Protein AF-A0AAQ3USD4-F1 (afdb_monomer_lite)

Foldseek 3Di:
DEQAAPDQEDDPVNADLQAQEAAYYNHANHAEYDQQADRLNHQEYHYAAHQNHADYHPPVRYRLNHQEYECPNYPHPNVVVVVVVCVVVHNYHDPVCVVVPPDPDPCPVVVCVVVPDDDPPDPPRDDPPDDPDDDDDDDDDDDDDDDDDDDDDDDDDDDDDDDDDDDDDDDDDDDDDDDPDDQDPVSVVVVVVVVVVVVVVVVVVVVPVPQAQDDCLLVLLVPQPDDDPVLSVVVVVVCRVPRVVNVVLVPDPDSVVNVVVSVVCCVVPPVVPD

Organism: NCBI:txid547442

pLDDT: mean 70.63, std 20.2, range [25.42, 95.12]

Radius of gyration: 35.98 Å; chains: 1; bounding box: 80×62×87 Å

Secondary structure (DSSP, 8-state):
-B--SS--B--GGGS-TT--EEEEES-SS--B--TT---TT--EEEEES-TT--BPPPGGGS-TT--EEE-TT---HHHHHHHGGGBTTBSBSSGGGGGTTT---TTHHHHHHHHSS----STT---TT--S----------------------------------------PPPPP-PPPPPPHHHHHHHHHHHHHHHHHHHHHHHSSTTSPPTTHHHHHHT-TTS-HHHHHHHHHHHHH-HHHHHHHHT-S-HHHHHHHHHHHHHHH-GGG-

Structure (mmCIF, N/CA/C/O backbone):
data_AF-A0AAQ3USD4-F1
#
_entry.id   AF-A0AAQ3USD4-F1
#
loop_
_atom_site.group_PDB
_atom_site.id
_atom_site.type_symbol
_atom_site.label_atom_id
_atom_site.label_alt_id
_atom_site.label_comp_id
_atom_site.label_asym_id
_atom_site.label_entity_id
_atom_site.label_seq_id
_atom_site.pdbx_PDB_ins_code
_atom_site.Cartn_x
_atom_site.Cartn_y
_atom_site.Cartn_z
_atom_site.occupancy
_atom_site.B_iso_or_equiv
_atom_site.auth_seq_id
_atom_site.auth_comp_id
_atom_site.auth_asym_id
_atom_site.auth_atom_id
_atom_site.pdbx_PDB_model_num
ATOM 1 N N . MET A 1 1 ? 6.925 -8.964 -22.495 1.00 76.50 1 MET A N 1
ATOM 2 C CA . MET A 1 1 ? 8.311 -9.481 -22.502 1.00 76.50 1 MET A CA 1
ATOM 3 C C . MET A 1 1 ? 8.277 -10.971 -22.211 1.00 76.50 1 MET A C 1
ATOM 5 O O . MET A 1 1 ? 7.685 -11.353 -21.212 1.00 76.50 1 MET A O 1
ATOM 9 N N . SER A 1 2 ? 8.889 -11.815 -23.042 1.00 83.25 2 SER A N 1
ATOM 10 C CA . SER A 1 2 ? 8.852 -13.269 -22.835 1.00 83.25 2 SER A CA 1
ATOM 11 C C . SER A 1 2 ? 10.196 -13.932 -23.113 1.00 83.25 2 SER A C 1
ATOM 13 O O . SER A 1 2 ? 10.881 -13.542 -24.059 1.00 83.25 2 SER A O 1
ATOM 15 N N . ARG A 1 3 ? 10.537 -14.981 -22.353 1.00 81.94 3 ARG A N 1
ATOM 16 C CA . ARG A 1 3 ? 11.712 -15.851 -22.578 1.00 81.94 3 ARG A CA 1
ATOM 17 C C . ARG A 1 3 ? 13.048 -15.096 -22.598 1.00 81.94 3 ARG A C 1
ATOM 19 O O . ARG A 1 3 ? 13.969 -15.454 -23.331 1.00 81.94 3 ARG A O 1
ATOM 26 N N . CYS A 1 4 ? 13.181 -14.057 -21.777 1.00 77.56 4 CYS A N 1
ATOM 27 C CA . CYS A 1 4 ? 14.417 -13.287 -21.693 1.00 77.56 4 CYS A CA 1
ATOM 28 C C . CYS A 1 4 ? 15.467 -14.045 -20.861 1.00 77.56 4 CYS A C 1
ATOM 30 O O . CYS A 1 4 ? 15.332 -14.192 -19.645 1.00 77.56 4 CYS A O 1
ATOM 32 N N . ALA A 1 5 ? 16.527 -14.522 -21.521 1.00 76.88 5 ALA A N 1
ATOM 33 C CA . ALA A 1 5 ? 17.595 -15.290 -20.875 1.00 76.88 5 ALA A CA 1
ATOM 34 C C . ALA A 1 5 ? 18.691 -14.415 -20.237 1.00 76.88 5 ALA A C 1
ATOM 36 O O . ALA A 1 5 ? 19.338 -14.854 -19.294 1.00 76.88 5 ALA A O 1
ATOM 37 N N . ALA A 1 6 ? 18.887 -13.186 -20.731 1.00 80.19 6 ALA A N 1
ATOM 38 C CA . ALA A 1 6 ? 19.967 -12.293 -20.292 1.00 80.19 6 ALA A CA 1
ATOM 39 C C . ALA A 1 6 ? 19.486 -11.055 -19.512 1.00 80.19 6 ALA A C 1
ATOM 41 O O . ALA A 1 6 ? 20.273 -10.424 -18.807 1.00 80.19 6 ALA A O 1
ATOM 42 N N . ILE A 1 7 ? 18.202 -10.695 -19.619 1.00 77.69 7 ILE A N 1
ATOM 43 C CA . ILE A 1 7 ? 17.662 -9.485 -18.987 1.00 77.69 7 ILE A CA 1
ATOM 44 C C . ILE A 1 7 ? 17.460 -9.748 -17.497 1.00 77.69 7 ILE A C 1
ATOM 46 O O . ILE A 1 7 ? 16.625 -10.562 -17.106 1.00 77.69 7 ILE A O 1
ATOM 50 N N . ARG A 1 8 ? 18.235 -9.042 -16.671 1.00 81.25 8 ARG A N 1
ATOM 51 C CA . ARG A 1 8 ? 18.177 -9.136 -15.203 1.00 81.25 8 ARG A CA 1
ATOM 52 C C . ARG A 1 8 ? 17.226 -8.113 -14.580 1.00 81.25 8 ARG A C 1
ATOM 54 O O . ARG A 1 8 ? 16.705 -8.363 -13.495 1.00 81.25 8 ARG A O 1
ATOM 61 N N . SER A 1 9 ? 16.984 -7.002 -15.270 1.00 79.94 9 SER A N 1
ATOM 62 C CA . SER A 1 9 ? 16.045 -5.949 -14.880 1.00 79.94 9 SER A CA 1
ATOM 63 C C . SER A 1 9 ? 15.540 -5.197 -16.105 1.00 79.94 9 SER A C 1
ATOM 65 O O . SER A 1 9 ? 16.241 -5.134 -17.115 1.00 79.94 9 SER A O 1
ATOM 67 N N . VAL A 1 10 ? 14.354 -4.603 -16.003 1.00 74.88 10 VAL A N 1
ATOM 68 C CA . VAL A 1 10 ? 13.806 -3.729 -17.048 1.00 74.88 10 VAL A CA 1
ATOM 69 C C . VAL A 1 10 ? 14.407 -2.321 -16.896 1.00 74.88 10 VAL A C 1
ATOM 71 O O . VAL A 1 10 ? 14.296 -1.749 -15.810 1.00 74.88 10 VAL A O 1
ATOM 74 N N . PRO A 1 11 ? 15.082 -1.763 -17.920 1.00 68.00 11 PRO A N 1
ATOM 75 C CA . PRO A 1 11 ? 15.573 -0.383 -17.886 1.00 68.00 11 PRO A CA 1
ATOM 76 C C . PRO A 1 11 ? 14.419 0.629 -17.947 1.00 68.00 11 PRO A C 1
ATOM 78 O O . PRO A 1 11 ? 13.409 0.367 -18.599 1.00 68.00 11 PRO A O 1
ATOM 81 N N . LYS A 1 12 ? 14.590 1.797 -17.312 1.00 64.62 12 LYS A N 1
ATOM 82 C CA . LYS A 1 12 ? 13.588 2.879 -17.251 1.00 64.62 12 LYS A CA 1
ATOM 83 C C . LYS A 1 12 ? 13.134 3.344 -18.639 1.00 64.62 12 LYS A C 1
ATOM 85 O O . LYS A 1 12 ? 11.944 3.490 -18.880 1.00 64.62 12 LYS A O 1
ATOM 90 N N . ASP A 1 13 ? 14.077 3.480 -19.564 1.00 65.75 13 ASP A N 1
ATOM 91 C CA . ASP A 1 13 ? 13.821 4.039 -20.898 1.00 65.75 13 ASP A CA 1
ATOM 92 C C . ASP A 1 13 ? 13.261 3.008 -21.892 1.00 65.75 13 ASP A C 1
ATOM 94 O O . ASP A 1 13 ? 13.042 3.312 -23.063 1.00 65.75 13 ASP A O 1
ATOM 98 N N . CYS A 1 14 ? 13.049 1.764 -21.449 1.00 67.62 14 CYS A N 1
ATOM 99 C CA . CYS A 1 14 ? 12.548 0.690 -22.304 1.00 67.62 14 CYS A CA 1
ATOM 100 C C . CYS A 1 14 ? 11.029 0.504 -22.233 1.00 67.62 14 CYS A C 1
ATOM 102 O O . CYS A 1 14 ? 10.493 -0.272 -23.026 1.00 67.62 14 CYS A O 1
ATOM 104 N N . LEU A 1 15 ? 10.336 1.163 -21.299 1.00 76.00 15 LEU A N 1
ATOM 105 C CA . LEU A 1 15 ? 8.883 1.074 -21.174 1.00 76.00 15 LEU A CA 1
ATOM 106 C C . LEU A 1 15 ? 8.242 2.376 -21.671 1.00 76.00 15 LEU A C 1
ATOM 108 O O . LEU A 1 15 ? 8.599 3.448 -21.187 1.00 76.00 15 LEU A O 1
ATOM 112 N N . PRO A 1 16 ? 7.303 2.315 -22.629 1.00 79.00 16 PRO A N 1
ATOM 113 C CA . PRO A 1 16 ? 6.622 3.512 -23.094 1.00 79.00 16 PRO A CA 1
ATOM 114 C C . PRO A 1 16 ? 5.735 4.099 -21.989 1.00 79.00 16 PRO A C 1
ATOM 116 O O . PRO A 1 16 ? 5.072 3.371 -21.254 1.00 79.00 16 PRO A O 1
ATOM 119 N N . ASN A 1 17 ? 5.661 5.430 -21.920 1.00 78.81 17 ASN A N 1
ATOM 120 C CA . ASN A 1 17 ? 4.818 6.138 -20.947 1.00 78.81 17 ASN A CA 1
ATOM 121 C C . ASN A 1 17 ? 3.309 5.934 -21.175 1.00 78.81 17 ASN A C 1
ATOM 123 O O . ASN A 1 17 ? 2.515 6.328 -20.329 1.00 78.81 17 ASN A O 1
ATOM 127 N N . SER A 1 18 ? 2.903 5.333 -22.296 1.00 84.81 18 SER A N 1
ATOM 128 C CA . SER A 1 18 ? 1.517 4.962 -22.615 1.00 84.81 18 SER A CA 1
ATOM 129 C C . SER A 1 18 ? 1.215 3.476 -22.368 1.00 84.81 18 SER A C 1
ATOM 131 O O . SER A 1 18 ? 0.204 2.970 -22.848 1.00 84.81 18 SER A O 1
ATOM 133 N N . LEU A 1 19 ? 2.125 2.740 -21.722 1.00 86.06 19 LEU A N 1
ATOM 134 C CA . LEU A 1 19 ? 1.972 1.306 -21.501 1.00 86.06 19 LEU A CA 1
ATOM 135 C C . LEU A 1 19 ? 0.914 1.022 -20.428 1.00 86.06 19 LEU A C 1
ATOM 137 O O . LEU A 1 19 ? 1.159 1.275 -19.256 1.00 86.06 19 LEU A O 1
ATOM 141 N N . GLN A 1 20 ? -0.201 0.412 -20.829 1.00 89.00 20 GLN A N 1
ATOM 142 C CA . GLN A 1 20 ? -1.272 -0.010 -19.915 1.00 89.00 20 GLN A CA 1
ATOM 143 C C . GLN A 1 20 ? -1.068 -1.422 -19.361 1.00 89.00 20 GLN A C 1
ATOM 145 O O . GLN A 1 20 ? -1.336 -1.664 -18.190 1.00 89.00 20 GLN A O 1
ATOM 150 N N . THR A 1 21 ? -0.532 -2.341 -20.166 1.00 88.38 21 THR A N 1
ATOM 151 C CA . THR A 1 21 ? -0.348 -3.745 -19.770 1.00 88.38 21 THR A CA 1
ATOM 152 C C . THR A 1 21 ? 1.111 -4.159 -19.924 1.00 88.38 21 THR A C 1
ATOM 154 O O . THR A 1 21 ? 1.694 -4.055 -21.008 1.00 88.38 21 THR A O 1
ATOM 157 N N . LEU A 1 22 ? 1.707 -4.684 -18.853 1.00 87.00 22 LEU A N 1
ATOM 158 C CA . LEU A 1 22 ? 3.061 -5.229 -18.844 1.00 87.00 22 LEU A CA 1
ATOM 159 C C . LEU A 1 22 ? 3.016 -6.705 -18.463 1.00 87.00 22 LEU A C 1
ATOM 161 O O . LEU A 1 22 ? 2.841 -7.058 -17.304 1.00 87.00 22 LEU A O 1
ATOM 165 N N . VAL A 1 23 ? 3.262 -7.564 -19.449 1.00 86.56 23 VAL A N 1
ATOM 166 C CA . VAL A 1 23 ? 3.384 -9.011 -19.239 1.00 86.56 23 VAL A CA 1
ATOM 167 C C . VAL A 1 23 ? 4.854 -9.411 -19.234 1.00 86.56 23 VAL A C 1
ATOM 169 O O . VAL A 1 23 ? 5.597 -9.079 -20.163 1.00 86.56 23 VAL A O 1
ATOM 172 N N . ILE A 1 24 ? 5.283 -10.162 -18.226 1.00 85.94 24 ILE A N 1
ATOM 173 C CA . ILE A 1 24 ? 6.627 -10.722 -18.082 1.00 85.94 24 ILE A CA 1
ATOM 174 C C . ILE A 1 24 ? 6.494 -12.231 -17.908 1.00 85.94 24 ILE A C 1
ATOM 176 O O . ILE A 1 24 ? 6.003 -12.703 -16.888 1.00 85.94 24 ILE A O 1
ATOM 180 N N . SER A 1 25 ? 6.955 -13.008 -18.887 1.00 86.75 25 SER A N 1
ATOM 181 C CA . SER A 1 25 ? 6.789 -14.462 -18.864 1.00 86.75 25 SER A CA 1
ATOM 182 C C . SER A 1 25 ? 8.073 -15.238 -19.162 1.00 86.75 25 SER A C 1
ATOM 184 O O . SER A 1 25 ? 8.853 -14.888 -20.048 1.00 86.75 25 SER A O 1
ATOM 186 N N . VAL A 1 26 ? 8.299 -16.346 -18.449 1.00 85.12 26 VAL A N 1
ATOM 187 C CA . VAL A 1 26 ? 9.375 -17.320 -18.743 1.00 85.12 26 VAL A CA 1
ATOM 188 C C . VAL A 1 26 ? 10.788 -16.695 -18.701 1.00 85.12 26 VAL A C 1
ATOM 190 O O . VAL A 1 26 ? 11.705 -17.107 -19.419 1.00 85.12 26 VAL A O 1
ATOM 193 N N . CYS A 1 27 ? 10.994 -15.660 -17.882 1.00 84.75 27 CYS A N 1
ATOM 194 C CA . CYS A 1 27 ? 12.277 -14.962 -17.760 1.00 84.75 27 CYS A CA 1
ATOM 195 C C . CYS A 1 27 ? 13.111 -15.565 -16.621 1.00 84.75 27 CYS A C 1
ATOM 197 O O . CYS A 1 27 ? 12.895 -15.276 -15.445 1.00 84.75 27 CYS A O 1
ATOM 199 N N . LYS A 1 28 ? 14.107 -16.389 -16.969 1.00 82.69 28 LYS A N 1
ATOM 200 C CA . LYS A 1 28 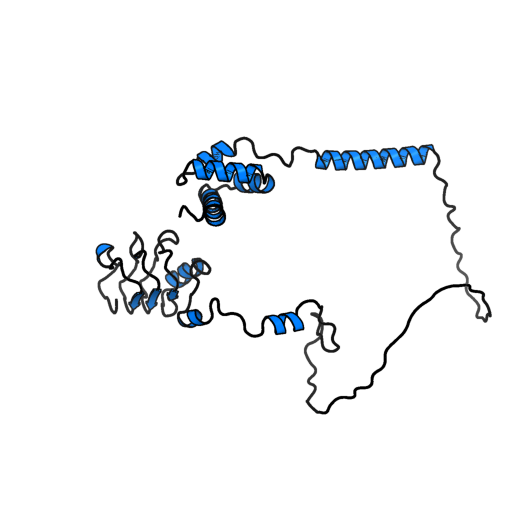? 14.910 -17.149 -15.990 1.00 82.69 28 LYS A CA 1
ATOM 201 C C . LYS A 1 28 ? 15.965 -16.321 -15.255 1.00 82.69 28 LYS A C 1
ATOM 203 O O . LYS A 1 28 ? 16.377 -16.705 -14.169 1.00 82.69 28 LYS A O 1
ATOM 208 N N . ALA A 1 29 ? 16.426 -15.220 -15.849 1.00 85.12 29 ALA A N 1
ATOM 209 C CA . ALA A 1 29 ? 17.482 -14.377 -15.281 1.00 85.12 29 ALA A CA 1
ATOM 210 C C . ALA A 1 29 ? 16.964 -13.070 -14.667 1.00 85.12 29 ALA A C 1
ATOM 212 O O . ALA A 1 29 ? 17.741 -12.363 -14.020 1.00 85.12 29 ALA A O 1
ATOM 213 N N . MET A 1 30 ? 15.682 -12.746 -14.868 1.00 83.62 30 MET A N 1
ATOM 214 C CA . MET A 1 30 ? 15.089 -11.508 -14.377 1.00 83.62 30 MET A CA 1
ATOM 215 C C . MET A 1 30 ? 14.943 -11.572 -12.862 1.00 83.62 30 MET A C 1
ATOM 217 O O . MET A 1 30 ? 14.434 -12.552 -12.329 1.00 83.62 30 MET A O 1
ATOM 221 N N . ARG A 1 31 ? 15.424 -10.533 -12.179 1.00 82.75 31 ARG A N 1
ATOM 222 C CA . ARG A 1 31 ? 15.450 -10.462 -10.715 1.00 82.75 31 ARG A CA 1
ATOM 223 C C . ARG A 1 31 ? 14.627 -9.312 -10.159 1.00 82.75 31 ARG A C 1
ATOM 225 O O . ARG A 1 31 ? 14.077 -9.446 -9.067 1.00 82.75 31 ARG A O 1
ATOM 232 N N . TYR A 1 32 ? 14.574 -8.202 -10.893 1.00 79.50 32 TYR A N 1
ATOM 233 C CA . TYR A 1 32 ? 14.044 -6.936 -10.402 1.00 79.50 32 TYR A CA 1
ATOM 234 C C . TYR A 1 32 ? 13.227 -6.220 -11.478 1.00 79.50 32 TYR A C 1
ATOM 236 O O . TYR A 1 32 ? 13.609 -6.202 -12.651 1.00 79.50 32 TYR A O 1
ATOM 244 N N . LEU A 1 33 ? 12.147 -5.572 -11.051 1.00 77.75 33 LEU A N 1
ATOM 245 C CA . LEU A 1 33 ? 11.485 -4.511 -11.811 1.00 77.75 33 LEU A CA 1
ATOM 246 C C . LEU A 1 33 ? 12.278 -3.187 -11.701 1.00 77.75 33 LEU A C 1
ATOM 248 O O . LEU A 1 33 ? 13.227 -3.117 -10.910 1.00 77.75 33 LEU A O 1
ATOM 252 N N . PRO A 1 34 ? 11.954 -2.152 -12.503 1.00 72.75 34 PRO A N 1
ATOM 253 C CA . PRO A 1 34 ? 12.661 -0.874 -12.448 1.00 72.75 34 PRO A CA 1
ATOM 254 C C . PRO A 1 34 ? 12.609 -0.282 -11.032 1.00 72.75 34 PRO A C 1
ATOM 256 O O . PRO A 1 34 ? 11.544 -0.217 -10.420 1.00 72.75 34 PRO A O 1
ATOM 259 N N . LYS A 1 35 ? 13.761 0.154 -10.503 1.00 63.62 35 LYS A N 1
ATOM 260 C CA . LYS A 1 35 ? 13.845 0.765 -9.160 1.00 63.62 35 LYS A CA 1
ATOM 261 C C . LYS A 1 35 ? 13.121 2.109 -9.076 1.00 63.62 35 LYS A C 1
ATOM 263 O O . LYS A 1 35 ? 12.635 2.455 -8.007 1.00 63.62 35 LYS A O 1
ATOM 268 N N . ASP A 1 36 ? 13.046 2.814 -10.200 1.00 62.47 36 ASP A N 1
ATOM 269 C CA . ASP A 1 36 ? 12.456 4.151 -10.314 1.00 62.47 36 ASP A CA 1
ATOM 270 C C . ASP A 1 36 ? 10.941 4.114 -10.589 1.00 62.47 36 ASP A C 1
ATOM 272 O O . ASP A 1 36 ? 10.351 5.144 -10.901 1.00 62.47 36 ASP A O 1
ATOM 276 N N . GLY A 1 37 ? 10.316 2.937 -10.470 1.00 67.19 37 GLY A N 1
ATOM 277 C CA . GLY A 1 37 ? 8.880 2.743 -10.663 1.00 67.19 37 GLY A CA 1
ATOM 278 C C . GLY A 1 37 ? 8.495 2.262 -12.063 1.00 67.19 37 GLY A C 1
ATOM 279 O O . GLY A 1 37 ? 9.283 2.278 -13.010 1.00 67.19 37 GLY A O 1
ATOM 280 N N . LEU A 1 38 ? 7.264 1.766 -12.163 1.00 78.88 38 LEU A N 1
ATOM 281 C CA . LEU A 1 38 ? 6.613 1.390 -13.421 1.00 78.88 38 LEU A CA 1
ATOM 282 C C . LEU A 1 38 ? 5.986 2.635 -14.076 1.00 78.88 38 LEU A C 1
ATOM 284 O O . LEU A 1 38 ? 5.767 3.629 -13.380 1.00 78.88 38 LEU A O 1
ATOM 288 N N . PRO A 1 39 ? 5.695 2.618 -15.391 1.00 81.88 39 PRO A N 1
ATOM 289 C CA . PRO A 1 39 ? 5.021 3.740 -16.039 1.00 81.88 39 PRO A CA 1
ATOM 290 C C . PRO A 1 39 ? 3.703 4.077 -15.330 1.00 81.88 39 PRO A C 1
ATOM 292 O O . PRO A 1 39 ? 2.946 3.186 -14.949 1.00 81.88 39 PRO A O 1
ATOM 295 N N . SER A 1 40 ? 3.421 5.371 -15.165 1.00 83.69 40 SER A N 1
ATOM 296 C CA . SER A 1 40 ? 2.246 5.874 -14.435 1.00 83.69 40 SER A CA 1
ATOM 297 C C . SER A 1 40 ? 0.906 5.568 -15.109 1.00 83.69 40 SER A C 1
ATOM 299 O O . SER A 1 40 ? -0.138 5.764 -14.495 1.00 83.69 40 SER A O 1
ATOM 301 N N . SER A 1 41 ? 0.915 5.095 -16.354 1.00 85.38 41 SER A N 1
ATOM 302 C CA . SER A 1 41 ? -0.260 4.646 -17.108 1.00 85.38 41 SER A CA 1
ATOM 303 C C . SER A 1 41 ? -0.529 3.143 -16.992 1.00 85.38 41 SER A C 1
ATOM 305 O O . SER A 1 41 ? -1.490 2.667 -17.588 1.00 85.38 41 SER A O 1
ATOM 307 N N . LEU A 1 42 ? 0.303 2.396 -16.258 1.00 86.38 42 LEU A N 1
ATOM 308 C CA . LEU A 1 42 ? 0.190 0.945 -16.172 1.00 86.38 42 LEU A CA 1
ATOM 309 C C . LEU A 1 42 ? -1.006 0.527 -15.317 1.00 86.38 42 LEU A C 1
ATOM 311 O O . LEU A 1 42 ? -1.030 0.754 -14.111 1.00 86.38 42 LEU A O 1
ATOM 315 N N . GLU A 1 43 ? -1.952 -0.156 -15.945 1.00 86.31 43 GLU A N 1
ATOM 316 C CA . GLU A 1 43 ? -3.173 -0.672 -15.332 1.00 86.31 43 GLU A CA 1
ATOM 317 C C . GLU A 1 43 ? -3.038 -2.150 -14.945 1.00 86.31 43 GLU A C 1
ATOM 319 O O . GLU A 1 43 ? -3.596 -2.583 -13.935 1.00 86.31 43 GLU A O 1
ATOM 324 N N . GLU A 1 44 ? -2.253 -2.919 -15.702 1.00 86.94 44 GLU A N 1
ATOM 325 C CA . GLU A 1 44 ? -2.112 -4.362 -15.522 1.00 86.94 44 GLU A CA 1
ATOM 326 C C . GLU A 1 44 ? -0.638 -4.792 -15.536 1.00 86.94 44 GLU A C 1
ATOM 328 O O . GLU A 1 44 ? 0.102 -4.541 -16.494 1.00 86.94 44 GLU A O 1
ATOM 333 N N . LEU A 1 45 ? -0.207 -5.492 -14.484 1.00 85.88 45 LEU A N 1
ATOM 334 C CA . LEU A 1 45 ? 1.104 -6.136 -14.407 1.00 85.88 45 LEU A CA 1
ATOM 335 C C . LEU A 1 45 ? 0.937 -7.639 -14.214 1.00 85.88 45 LEU A C 1
ATOM 337 O O . LEU A 1 45 ? 0.343 -8.097 -13.244 1.00 85.88 45 LEU A O 1
ATOM 341 N N . GLU A 1 46 ? 1.548 -8.405 -15.104 1.00 85.25 46 GLU A N 1
ATOM 342 C CA . GLU A 1 46 ? 1.477 -9.855 -15.089 1.00 85.25 46 GLU A CA 1
ATOM 343 C C . GLU A 1 46 ? 2.872 -10.471 -15.117 1.00 85.25 46 GLU A C 1
ATOM 345 O O . GLU A 1 46 ? 3.702 -10.151 -15.972 1.00 85.25 46 GLU A O 1
ATOM 350 N N . ILE A 1 47 ? 3.139 -11.381 -14.183 1.00 83.94 47 ILE A N 1
ATOM 351 C CA . ILE A 1 47 ? 4.423 -12.064 -14.041 1.00 83.94 47 ILE A CA 1
ATOM 352 C C . ILE A 1 47 ? 4.180 -13.569 -13.954 1.00 83.94 47 ILE A C 1
ATOM 354 O O . ILE A 1 47 ? 3.703 -14.080 -12.942 1.00 83.94 47 ILE A O 1
ATOM 358 N N . ARG A 1 48 ? 4.612 -14.304 -14.982 1.00 84.50 48 ARG A N 1
ATOM 359 C CA . ARG A 1 48 ? 4.440 -15.761 -15.074 1.00 84.50 48 ARG A CA 1
ATOM 360 C C . ARG A 1 48 ? 5.776 -16.480 -15.214 1.00 84.50 48 ARG A C 1
ATOM 362 O O . ARG A 1 48 ? 6.626 -16.068 -16.007 1.00 84.50 48 ARG A O 1
ATOM 369 N N . ASN A 1 49 ? 5.965 -17.588 -14.499 1.00 80.19 49 ASN A N 1
ATOM 370 C CA . ASN A 1 49 ? 7.118 -18.483 -14.658 1.00 80.19 49 ASN A CA 1
ATOM 371 C C . ASN A 1 49 ? 8.485 -17.747 -14.678 1.00 80.19 49 ASN A C 1
ATOM 373 O O . ASN A 1 49 ? 9.284 -17.872 -15.610 1.00 80.19 49 ASN A O 1
ATOM 377 N N . CYS A 1 50 ? 8.729 -16.899 -13.675 1.00 81.69 50 CYS A N 1
ATOM 378 C CA . CYS A 1 50 ? 9.971 -16.133 -13.527 1.00 81.69 50 CYS A CA 1
ATOM 379 C C . CYS A 1 50 ? 10.651 -16.475 -12.186 1.00 81.69 50 CYS A C 1
ATOM 381 O O . CYS A 1 50 ? 10.491 -15.740 -11.210 1.00 81.69 50 CYS A O 1
ATOM 383 N N . PRO A 1 51 ? 11.415 -17.581 -12.107 1.00 78.00 51 PRO A N 1
ATOM 384 C CA . PRO A 1 51 ? 11.881 -18.140 -10.832 1.00 78.00 51 PRO A CA 1
ATOM 385 C C . PRO A 1 51 ? 12.953 -17.294 -10.129 1.00 78.00 51 PRO A C 1
ATOM 387 O O . PRO A 1 51 ? 13.082 -17.344 -8.910 1.00 78.00 51 PRO A O 1
ATOM 390 N N . ALA A 1 52 ? 13.727 -16.497 -10.873 1.00 81.44 52 ALA A N 1
ATOM 391 C CA . ALA A 1 52 ? 14.800 -15.675 -10.306 1.00 81.44 52 ALA A CA 1
ATOM 392 C C . ALA A 1 52 ? 14.333 -14.305 -9.786 1.00 81.44 52 ALA A C 1
ATOM 394 O O . ALA A 1 52 ? 15.159 -13.549 -9.267 1.00 81.44 52 ALA A O 1
ATOM 395 N N . MET A 1 53 ? 13.046 -13.971 -9.921 1.00 77.31 53 MET A N 1
ATOM 396 C CA . MET A 1 53 ? 12.507 -12.697 -9.456 1.00 77.31 53 MET A CA 1
ATOM 397 C C . MET A 1 53 ? 12.482 -12.635 -7.932 1.00 77.31 53 MET A C 1
ATOM 399 O O . MET A 1 53 ? 11.948 -13.528 -7.274 1.00 77.31 53 MET A O 1
ATOM 403 N N . GLN A 1 54 ? 13.057 -11.568 -7.381 1.00 71.50 54 GLN A N 1
ATOM 404 C CA . GLN A 1 54 ? 13.268 -11.414 -5.942 1.00 71.50 54 GLN A CA 1
ATOM 405 C C . GLN A 1 54 ? 12.614 -10.164 -5.356 1.00 71.50 54 GLN A C 1
ATOM 407 O O . GLN A 1 54 ? 12.226 -10.210 -4.196 1.00 71.50 54 GLN A O 1
ATOM 412 N N . LEU A 1 55 ? 12.518 -9.052 -6.097 1.00 68.38 55 LEU A N 1
ATOM 413 C CA . LEU A 1 55 ? 11.967 -7.804 -5.556 1.00 68.38 55 LEU A CA 1
ATOM 414 C C . LEU A 1 55 ? 11.099 -7.084 -6.585 1.00 68.38 55 LEU A C 1
ATOM 416 O O . LEU A 1 55 ? 11.556 -6.757 -7.684 1.00 68.38 55 LEU A O 1
ATOM 420 N N . LEU A 1 56 ? 9.869 -6.787 -6.181 1.00 65.50 56 LEU A N 1
ATOM 421 C CA . LEU A 1 56 ? 9.044 -5.769 -6.822 1.00 65.50 56 LEU A CA 1
ATOM 422 C C . LEU A 1 56 ? 9.407 -4.368 -6.279 1.00 65.50 56 LEU A C 1
ATOM 424 O O . LEU A 1 56 ? 10.059 -4.289 -5.226 1.00 65.50 56 LEU A O 1
ATOM 428 N N . PRO A 1 57 ? 9.006 -3.272 -6.957 1.00 64.19 57 PRO A N 1
ATOM 429 C CA . PRO A 1 57 ? 9.207 -1.908 -6.475 1.00 64.19 57 PRO A CA 1
ATOM 430 C C . PRO A 1 57 ? 8.585 -1.731 -5.080 1.00 64.19 57 PRO A C 1
ATOM 432 O O . PRO A 1 57 ? 7.769 -2.542 -4.644 1.00 64.19 57 PRO A O 1
ATOM 435 N N . LYS A 1 58 ? 8.971 -0.696 -4.330 1.00 64.06 58 LYS A N 1
ATOM 436 C CA . LYS A 1 58 ? 8.256 -0.376 -3.082 1.00 64.06 58 LYS A CA 1
ATOM 437 C C . LYS A 1 58 ? 6.790 -0.066 -3.405 1.00 64.06 58 LYS A C 1
ATOM 439 O O . LYS A 1 58 ? 6.495 0.382 -4.510 1.00 64.06 58 LYS A O 1
ATOM 444 N N . VAL A 1 59 ? 5.899 -0.257 -2.432 1.00 63.22 59 VAL A N 1
ATOM 445 C CA . VAL A 1 59 ? 4.480 0.129 -2.555 1.00 63.22 59 VAL A CA 1
ATOM 446 C C . VAL A 1 59 ? 4.353 1.576 -3.044 1.00 63.22 59 VAL A C 1
ATOM 448 O O . VAL A 1 59 ? 3.591 1.840 -3.960 1.00 63.22 59 VAL A O 1
ATOM 451 N N . ASP A 1 60 ? 5.198 2.474 -2.533 1.00 64.12 60 ASP A N 1
ATOM 452 C CA . ASP A 1 60 ? 5.212 3.903 -2.889 1.00 64.12 60 ASP A CA 1
ATOM 453 C C . ASP A 1 60 ? 5.641 4.193 -4.342 1.00 64.12 60 ASP A C 1
ATOM 455 O O . ASP A 1 60 ? 5.575 5.326 -4.800 1.00 64.12 60 ASP A O 1
ATOM 459 N N . SER A 1 61 ? 6.135 3.182 -5.059 1.00 67.62 61 SER A N 1
ATOM 460 C CA . SER A 1 61 ? 6.576 3.277 -6.460 1.00 67.62 61 SER A CA 1
ATOM 461 C C . SER A 1 61 ? 5.674 2.496 -7.419 1.00 67.62 61 SER A C 1
ATOM 463 O O . SER A 1 61 ? 6.036 2.295 -8.582 1.00 67.62 61 SER A O 1
ATOM 465 N N . LEU A 1 62 ? 4.518 2.026 -6.933 1.00 73.62 62 LEU A N 1
ATOM 466 C CA . LEU A 1 62 ? 3.478 1.479 -7.792 1.00 73.62 62 LEU A CA 1
ATOM 467 C C . LEU A 1 62 ? 2.688 2.608 -8.459 1.00 73.62 62 LEU A C 1
ATOM 469 O O . LEU A 1 62 ? 2.437 3.634 -7.830 1.00 73.62 62 LEU A O 1
ATOM 473 N N . PRO A 1 63 ? 2.273 2.426 -9.719 1.00 74.50 63 PRO A N 1
ATOM 474 C CA . PRO A 1 63 ? 1.442 3.408 -10.383 1.00 74.50 63 PRO A CA 1
ATOM 475 C C . PRO A 1 63 ? 0.027 3.376 -9.790 1.00 74.50 63 PRO A C 1
ATOM 477 O O . PRO A 1 63 ? -0.547 2.307 -9.604 1.00 74.50 63 PRO A O 1
ATOM 480 N N . ASN A 1 64 ? -0.550 4.551 -9.518 1.00 77.12 64 ASN A N 1
ATOM 481 C CA . ASN A 1 64 ? -1.918 4.687 -8.984 1.00 77.12 64 ASN A CA 1
ATOM 482 C C . ASN A 1 64 ? -2.997 4.119 -9.924 1.00 77.12 64 ASN A C 1
ATOM 484 O O . ASN A 1 64 ? -4.120 3.856 -9.506 1.00 77.12 64 ASN A O 1
ATOM 488 N N . SER A 1 65 ? -2.662 3.963 -11.200 1.00 81.31 65 SER A N 1
ATOM 489 C CA . SER A 1 65 ? -3.498 3.359 -12.233 1.00 81.31 65 SER A CA 1
ATOM 490 C C . SER A 1 65 ? -3.522 1.831 -12.174 1.00 81.31 65 SER A C 1
ATOM 492 O O . SER A 1 65 ? -4.397 1.246 -12.810 1.00 81.31 65 SER A O 1
ATOM 494 N N . LEU A 1 66 ? -2.629 1.185 -11.410 1.00 81.19 66 LEU A N 1
ATOM 495 C CA . LEU A 1 66 ? -2.523 -0.272 -11.361 1.00 81.19 66 LEU A CA 1
ATOM 496 C C . LEU A 1 66 ? -3.758 -0.884 -10.697 1.00 81.19 66 LEU A C 1
ATOM 498 O O . LEU A 1 66 ? -4.002 -0.721 -9.502 1.00 81.19 66 LEU A O 1
ATOM 502 N N . ARG A 1 67 ? -4.522 -1.632 -11.486 1.00 79.88 67 ARG A N 1
ATOM 503 C CA . ARG A 1 67 ? -5.749 -2.312 -11.066 1.00 79.88 67 ARG A CA 1
ATOM 504 C C . ARG A 1 67 ? -5.532 -3.801 -10.885 1.00 79.88 67 ARG A C 1
ATOM 506 O O . ARG A 1 67 ? -6.120 -4.374 -9.975 1.00 79.88 67 ARG A O 1
ATOM 513 N N . VAL A 1 68 ? -4.693 -4.396 -11.732 1.00 82.06 68 VAL A N 1
ATOM 514 C CA . VAL A 1 68 ? -4.448 -5.839 -11.773 1.00 82.06 68 VAL A CA 1
ATOM 515 C C . VAL A 1 68 ? -2.973 -6.120 -11.536 1.00 82.06 68 VAL A C 1
ATOM 517 O O . VAL A 1 68 ? -2.103 -5.598 -12.240 1.00 82.06 68 VAL A O 1
ATOM 520 N N . LEU A 1 69 ? -2.696 -6.995 -10.571 1.00 82.69 69 LEU A N 1
ATOM 521 C CA . LEU A 1 69 ? -1.385 -7.606 -10.404 1.00 82.69 69 LEU A CA 1
ATOM 522 C C . LEU A 1 69 ? -1.519 -9.118 -10.309 1.00 82.69 69 LEU A C 1
ATOM 524 O O . LEU A 1 69 ? -1.899 -9.648 -9.268 1.00 82.69 69 LEU A O 1
ATOM 528 N N . ASP A 1 70 ? -1.106 -9.802 -11.368 1.00 79.12 70 ASP A N 1
ATOM 529 C CA . ASP A 1 70 ? -1.104 -11.258 -11.414 1.00 79.12 70 ASP A CA 1
ATOM 530 C C . ASP A 1 70 ? 0.323 -11.805 -11.275 1.00 79.12 70 ASP A C 1
ATOM 532 O O . ASP A 1 70 ? 1.221 -11.516 -12.074 1.00 79.12 70 ASP A O 1
ATOM 536 N N . VAL A 1 71 ? 0.534 -12.605 -10.230 1.00 78.75 71 VAL A N 1
ATOM 537 C CA . VAL A 1 71 ? 1.783 -13.339 -9.977 1.00 78.75 71 VAL A CA 1
ATOM 538 C C . VAL A 1 71 ? 1.540 -14.819 -9.663 1.00 78.75 71 VAL A C 1
ATOM 540 O O . VAL A 1 71 ? 2.415 -15.474 -9.087 1.00 78.75 71 VAL A O 1
ATOM 543 N N . GLN A 1 72 ? 0.348 -15.349 -9.953 1.00 67.31 72 GLN A N 1
ATOM 544 C CA . GLN A 1 72 ? -0.086 -16.651 -9.435 1.00 67.31 72 GLN A CA 1
ATOM 545 C C . GLN A 1 72 ? 0.688 -17.822 -10.056 1.00 67.31 72 GLN A C 1
ATOM 547 O O . GLN A 1 72 ? 1.121 -18.718 -9.329 1.00 67.31 72 GLN A O 1
ATOM 552 N N . ASP A 1 73 ? 0.994 -17.732 -11.354 1.00 68.50 73 ASP A N 1
ATOM 553 C CA . ASP A 1 73 ? 1.837 -18.682 -12.100 1.00 68.50 73 ASP A CA 1
ATOM 554 C C . ASP A 1 73 ? 3.350 -18.483 -11.856 1.00 68.50 73 ASP A C 1
ATOM 556 O O . ASP A 1 73 ? 4.204 -18.971 -12.609 1.00 68.50 73 ASP A O 1
ATOM 560 N N . SER A 1 74 ? 3.730 -17.697 -10.847 1.00 72.44 74 SER A N 1
ATOM 561 C CA . SER A 1 74 ? 5.130 -17.488 -10.487 1.00 72.44 74 SER A CA 1
ATOM 562 C C . SER A 1 74 ? 5.584 -18.502 -9.439 1.00 72.44 74 SER A C 1
ATOM 564 O O . SER A 1 74 ? 5.087 -18.533 -8.314 1.00 72.44 74 SER A O 1
ATOM 566 N N . GLU A 1 75 ? 6.616 -19.279 -9.767 1.00 71.56 75 GLU A N 1
ATOM 567 C CA . GLU A 1 75 ? 7.278 -20.196 -8.825 1.00 71.56 75 GLU A CA 1
ATOM 568 C C . GLU A 1 75 ? 8.079 -19.462 -7.726 1.00 71.56 75 GLU A C 1
ATOM 570 O O . GLU A 1 75 ? 8.589 -20.082 -6.794 1.00 71.56 75 GLU A O 1
ATOM 575 N N . SER A 1 76 ? 8.203 -18.131 -7.800 1.00 77.06 76 SER A N 1
ATOM 576 C CA . SER A 1 76 ? 8.932 -17.347 -6.800 1.00 77.06 76 SER A CA 1
ATOM 577 C C . SER A 1 76 ? 8.092 -17.115 -5.541 1.00 77.06 76 SER A C 1
ATOM 579 O O . SER A 1 76 ? 7.231 -16.232 -5.482 1.00 77.06 76 SER A O 1
ATOM 581 N N . GLU A 1 77 ? 8.392 -17.864 -4.476 1.00 77.69 77 GLU A N 1
ATOM 582 C CA . GLU A 1 77 ? 7.772 -17.672 -3.156 1.00 77.69 77 GLU A CA 1
ATOM 583 C C . GLU A 1 77 ? 8.022 -16.258 -2.598 1.00 77.69 77 GLU A C 1
ATOM 585 O O . GLU A 1 77 ? 7.167 -15.681 -1.920 1.00 77.69 77 GLU A O 1
ATOM 590 N N . VAL A 1 78 ? 9.185 -15.674 -2.911 1.00 78.50 78 VAL A N 1
ATOM 591 C CA . VAL A 1 78 ? 9.561 -14.319 -2.486 1.00 78.50 78 VAL A CA 1
ATOM 592 C C . VAL A 1 78 ? 8.623 -13.285 -3.108 1.00 78.50 78 VAL A C 1
ATOM 594 O O . VAL A 1 78 ? 8.074 -12.457 -2.378 1.00 78.50 78 VAL A O 1
ATOM 597 N N . LEU A 1 79 ? 8.373 -13.380 -4.420 1.00 75.88 79 LEU A N 1
ATOM 598 C CA . LEU A 1 79 ? 7.404 -12.525 -5.109 1.00 75.88 79 LEU A CA 1
ATOM 599 C C . LEU A 1 79 ? 6.008 -12.678 -4.517 1.00 75.88 79 LEU A C 1
ATOM 601 O O . LEU A 1 79 ? 5.394 -11.683 -4.145 1.00 75.88 79 LEU A O 1
ATOM 605 N N . ARG A 1 80 ? 5.524 -13.918 -4.368 1.00 76.50 80 ARG A N 1
ATOM 606 C CA . ARG A 1 80 ? 4.182 -14.177 -3.825 1.00 76.50 80 ARG A CA 1
ATOM 607 C C . ARG A 1 80 ? 4.028 -13.596 -2.418 1.00 76.50 80 ARG A C 1
ATOM 609 O O . ARG A 1 80 ? 3.012 -12.980 -2.112 1.00 76.50 80 ARG A O 1
ATOM 616 N N . ARG A 1 81 ? 5.047 -13.725 -1.557 1.00 79.00 81 ARG A N 1
ATOM 617 C CA . ARG A 1 81 ? 5.051 -13.123 -0.211 1.00 79.00 81 ARG A CA 1
ATOM 618 C C . ARG A 1 81 ? 5.070 -11.591 -0.257 1.00 79.00 81 ARG A C 1
ATOM 620 O O . ARG A 1 81 ? 4.462 -10.974 0.615 1.00 79.00 81 ARG A O 1
ATOM 627 N N . GLN A 1 82 ? 5.746 -10.979 -1.231 1.00 76.50 82 GLN A N 1
ATOM 628 C CA . GLN A 1 82 ? 5.751 -9.525 -1.404 1.00 76.50 82 GLN A CA 1
ATOM 629 C C . GLN A 1 82 ? 4.398 -9.011 -1.918 1.00 76.50 82 GLN A C 1
ATOM 631 O O . GLN A 1 82 ? 3.877 -8.068 -1.331 1.00 76.50 82 GLN A O 1
ATOM 636 N N . CYS A 1 83 ? 3.784 -9.675 -2.904 1.00 74.19 83 CYS A N 1
ATOM 637 C CA . CYS A 1 83 ? 2.450 -9.325 -3.409 1.00 74.19 83 CYS A CA 1
ATOM 638 C C . CYS A 1 83 ? 1.363 -9.445 -2.341 1.00 74.19 83 CYS A C 1
ATOM 640 O O . CYS A 1 83 ? 0.446 -8.633 -2.319 1.00 74.19 83 CYS A O 1
ATOM 642 N N . ARG A 1 84 ? 1.496 -10.376 -1.381 1.00 71.94 84 ARG A N 1
ATOM 643 C CA . ARG A 1 84 ? 0.574 -10.437 -0.231 1.00 71.94 84 ARG A CA 1
ATOM 644 C C . ARG A 1 84 ? 0.514 -9.138 0.574 1.00 71.94 84 ARG A C 1
ATOM 646 O O . ARG A 1 84 ? -0.510 -8.855 1.176 1.00 71.94 84 ARG A O 1
ATOM 653 N N . LYS A 1 85 ? 1.589 -8.341 0.592 1.00 72.06 85 LYS A N 1
ATOM 654 C CA . LYS A 1 85 ? 1.593 -7.030 1.266 1.00 72.06 85 LYS A CA 1
ATOM 655 C C . LYS A 1 85 ? 0.799 -5.969 0.505 1.00 72.06 85 LYS A C 1
ATOM 657 O O . LYS A 1 85 ? 0.598 -4.886 1.038 1.00 72.06 85 LYS A O 1
ATOM 662 N N . TRP A 1 86 ? 0.433 -6.244 -0.743 1.00 68.69 86 TRP A N 1
ATOM 663 C CA . TRP A 1 86 ? -0.285 -5.326 -1.625 1.00 68.69 86 TRP A CA 1
ATOM 664 C C . TRP A 1 86 ? -1.763 -5.702 -1.764 1.00 68.69 86 TRP A C 1
ATOM 666 O O . TRP A 1 86 ? -2.514 -4.974 -2.411 1.00 68.69 86 TRP A O 1
ATOM 676 N N . ILE A 1 87 ? -2.184 -6.799 -1.120 1.00 61.78 87 ILE A N 1
ATOM 677 C CA . ILE A 1 87 ? -3.593 -7.164 -0.947 1.00 61.78 87 ILE A CA 1
ATOM 678 C C . I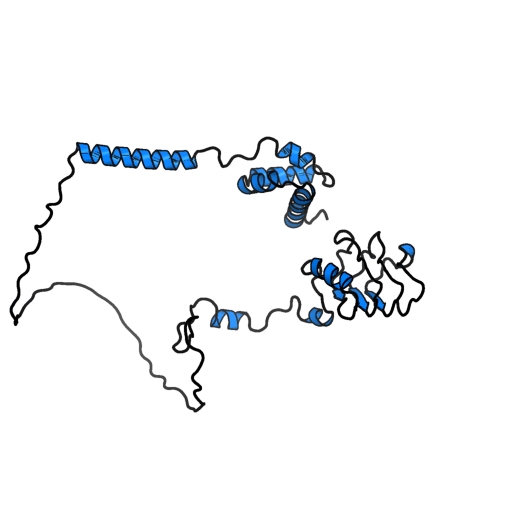LE A 1 87 ? -4.299 -5.996 -0.247 1.00 61.78 87 ILE A C 1
ATOM 680 O O . ILE A 1 87 ? -3.893 -5.585 0.841 1.00 61.78 87 ILE A O 1
ATOM 684 N N . GLY A 1 88 ? -5.321 -5.439 -0.900 1.00 62.00 88 GLY A N 1
ATOM 685 C CA . GLY A 1 88 ? -6.068 -4.263 -0.436 1.00 62.00 88 GLY A CA 1
ATOM 686 C C . GLY A 1 88 ? -5.542 -2.910 -0.935 1.00 62.00 88 GLY A C 1
ATOM 687 O O . GLY A 1 88 ? -6.220 -1.904 -0.750 1.00 62.00 88 GLY A O 1
ATOM 688 N N . ILE A 1 89 ? -4.371 -2.871 -1.581 1.00 65.75 89 ILE A N 1
ATOM 689 C CA . ILE A 1 89 ? -3.863 -1.691 -2.311 1.00 65.75 89 ILE A CA 1
ATOM 690 C C . ILE A 1 89 ? -4.224 -1.810 -3.789 1.00 65.75 89 ILE A C 1
ATOM 692 O O . ILE A 1 89 ? -4.659 -0.844 -4.407 1.00 65.75 89 ILE A O 1
ATOM 696 N N . ILE A 1 90 ? -4.061 -3.014 -4.336 1.00 66.94 90 ILE A N 1
ATOM 697 C CA . ILE A 1 90 ? -4.461 -3.350 -5.696 1.00 66.94 90 ILE A CA 1
ATOM 698 C C . ILE A 1 90 ? -5.789 -4.102 -5.595 1.00 66.94 90 ILE A C 1
ATOM 700 O O . ILE A 1 90 ? -5.865 -5.069 -4.831 1.00 66.94 90 ILE A O 1
ATOM 704 N N . PRO A 1 91 ? -6.835 -3.657 -6.307 1.00 58.88 91 PRO A N 1
ATOM 705 C CA . PRO A 1 91 ? -8.164 -4.232 -6.171 1.00 58.88 91 PRO A CA 1
ATOM 706 C C . PRO A 1 91 ? -8.261 -5.660 -6.716 1.00 58.88 91 PRO A C 1
ATOM 708 O O . PRO A 1 91 ? -9.091 -6.405 -6.215 1.00 58.88 91 PRO A O 1
ATOM 711 N N . ILE A 1 92 ? -7.435 -6.049 -7.697 1.00 61.72 92 ILE A N 1
ATOM 712 C CA . ILE A 1 92 ? -7.541 -7.339 -8.393 1.00 61.72 92 ILE A CA 1
ATOM 713 C C . ILE A 1 92 ? -6.218 -8.121 -8.287 1.00 61.72 92 ILE A C 1
ATOM 715 O O . ILE A 1 92 ? -5.194 -7.713 -8.844 1.00 61.72 92 ILE A O 1
ATOM 719 N N . ASP A 1 93 ? -6.244 -9.264 -7.599 1.00 64.38 93 ASP A N 1
ATOM 720 C CA . ASP A 1 93 ? -5.140 -10.232 -7.484 1.00 64.38 93 ASP A CA 1
ATOM 721 C C . ASP A 1 93 ? -5.243 -11.407 -8.477 1.00 64.38 93 ASP A C 1
ATOM 723 O O . ASP A 1 93 ? -4.278 -12.163 -8.645 1.00 64.38 93 ASP A O 1
ATOM 727 N N . HIS A 1 94 ? -6.380 -11.536 -9.168 1.00 67.56 94 HIS A N 1
ATOM 728 C CA . HIS A 1 94 ? -6.573 -12.444 -10.296 1.00 67.56 94 HIS A CA 1
ATOM 729 C C . HIS A 1 94 ? -7.351 -11.771 -11.425 1.00 67.56 94 HIS A C 1
ATOM 731 O O . HIS A 1 94 ? -8.419 -11.209 -11.207 1.00 67.56 94 HIS A O 1
ATOM 737 N N . ARG A 1 95 ? -6.858 -11.851 -12.664 1.00 69.56 95 ARG A N 1
ATOM 738 C CA . ARG A 1 95 ? -7.483 -11.155 -13.802 1.00 69.56 95 ARG A CA 1
ATOM 739 C C . ARG A 1 95 ? -8.962 -11.515 -14.002 1.00 69.56 95 ARG A C 1
ATOM 741 O O . ARG A 1 95 ? -9.731 -10.663 -14.435 1.00 69.56 95 ARG A O 1
ATOM 748 N N . GLU A 1 96 ? -9.366 -12.744 -13.688 1.00 72.69 96 GLU A N 1
ATOM 749 C CA . GLU A 1 96 ? -10.768 -13.173 -13.819 1.00 72.69 96 GLU A CA 1
ATOM 750 C C . GLU A 1 96 ? -11.676 -12.563 -12.740 1.00 72.69 96 GLU A C 1
ATOM 752 O O . GLU A 1 96 ? -12.874 -12.397 -12.975 1.00 72.69 96 GLU A O 1
ATOM 757 N N . ASP A 1 97 ? -11.104 -12.130 -11.612 1.00 72.38 97 ASP A N 1
ATOM 758 C CA . ASP A 1 97 ? -11.842 -11.509 -10.508 1.00 72.38 97 ASP A CA 1
ATOM 759 C C . ASP A 1 97 ? -12.279 -10.075 -10.844 1.00 72.38 97 ASP A C 1
ATOM 761 O O . ASP A 1 97 ? -13.189 -9.525 -10.218 1.00 72.38 97 ASP A O 1
ATOM 765 N N . ALA A 1 98 ? -11.694 -9.483 -11.894 1.00 70.88 98 ALA A N 1
ATOM 766 C CA . ALA A 1 98 ? -12.029 -8.148 -12.384 1.00 70.88 98 ALA A CA 1
ATOM 767 C C . ALA A 1 98 ? -13.526 -7.976 -12.686 1.00 70.88 98 ALA A C 1
ATOM 769 O O . ALA A 1 98 ? -14.067 -6.890 -12.491 1.00 70.88 98 ALA A O 1
ATOM 770 N N . ASN A 1 99 ? -14.196 -9.046 -13.126 1.00 73.62 99 ASN A N 1
ATOM 771 C CA . ASN A 1 99 ? -15.622 -9.025 -13.453 1.00 73.62 99 ASN A CA 1
ATOM 772 C C . ASN A 1 99 ? -16.534 -9.088 -12.224 1.00 73.62 99 ASN A C 1
ATOM 774 O O . ASN A 1 99 ? -17.721 -8.826 -12.361 1.00 73.62 99 ASN A O 1
ATOM 778 N N . TYR A 1 100 ? -16.010 -9.455 -11.054 1.00 71.62 100 TYR A N 1
ATOM 779 C CA . TYR A 1 100 ? -16.792 -9.623 -9.826 1.00 71.62 100 TYR A CA 1
ATOM 780 C C . TYR A 1 100 ? -16.551 -8.470 -8.839 1.00 71.62 100 TYR A C 1
ATOM 782 O O . TYR A 1 100 ? -17.410 -8.158 -8.012 1.00 71.62 100 TYR A O 1
ATOM 790 N N . LEU A 1 101 ? -15.422 -7.766 -8.951 1.00 66.62 101 LEU A N 1
ATOM 791 C CA . LEU A 1 101 ? -15.125 -6.582 -8.145 1.00 66.62 101 LEU A CA 1
ATOM 792 C C . LEU A 1 101 ? -16.033 -5.396 -8.491 1.00 66.62 101 LEU A C 1
ATOM 794 O O . LEU A 1 101 ? -16.157 -4.991 -9.642 1.00 66.62 101 LEU A O 1
ATOM 798 N N . ASN A 1 102 ? -16.634 -4.799 -7.458 1.00 64.75 102 ASN A N 1
ATOM 799 C CA . ASN A 1 102 ? -17.619 -3.713 -7.560 1.00 64.75 102 ASN A CA 1
ATOM 800 C C . ASN A 1 102 ? -18.897 -4.072 -8.336 1.00 64.75 102 ASN A C 1
ATOM 802 O O . ASN A 1 102 ? -19.655 -3.175 -8.709 1.00 64.75 102 ASN A O 1
ATOM 806 N N . THR A 1 103 ? -19.169 -5.361 -8.554 1.00 75.12 103 THR A N 1
ATOM 807 C CA . THR A 1 103 ? -20.492 -5.774 -9.023 1.00 75.12 103 THR A CA 1
ATOM 808 C C . THR A 1 103 ? -21.484 -5.760 -7.861 1.00 75.12 103 THR A C 1
ATOM 810 O O . THR A 1 103 ? -21.153 -6.226 -6.765 1.00 75.12 103 THR A O 1
ATOM 813 N N . PRO A 1 104 ? -22.690 -5.189 -8.042 1.00 77.38 104 PRO A N 1
ATOM 814 C CA . PRO A 1 104 ? -23.736 -5.279 -7.037 1.00 77.38 104 PRO A CA 1
ATOM 815 C C . PRO A 1 104 ? -24.036 -6.749 -6.758 1.00 77.38 104 PRO A C 1
ATOM 817 O O . PRO A 1 104 ? -24.288 -7.513 -7.686 1.00 77.38 104 PRO A O 1
ATOM 820 N N . ILE A 1 105 ? -24.029 -7.140 -5.486 1.00 83.25 105 ILE A N 1
ATOM 821 C CA . ILE A 1 105 ? -24.468 -8.480 -5.100 1.00 83.25 105 ILE A CA 1
ATOM 822 C C . ILE A 1 105 ? -25.956 -8.582 -5.450 1.00 83.25 105 ILE A C 1
ATOM 824 O O . ILE A 1 105 ? -26.794 -7.884 -4.868 1.00 83.25 105 ILE A O 1
ATOM 828 N N . GLU A 1 106 ? -26.280 -9.429 -6.423 1.00 85.19 106 GLU A N 1
ATOM 829 C CA . GLU A 1 106 ? -27.663 -9.679 -6.817 1.00 85.19 106 GLU A CA 1
ATOM 830 C C . GLU A 1 106 ? -28.460 -10.197 -5.617 1.00 85.19 106 GLU A C 1
ATOM 832 O O . GLU A 1 106 ? -27.953 -10.946 -4.780 1.00 85.19 106 GLU A O 1
ATOM 837 N N . HIS A 1 107 ? -29.707 -9.740 -5.491 1.00 85.44 107 HIS A N 1
ATOM 838 C CA . HIS A 1 107 ? -30.601 -10.104 -4.388 1.00 85.44 107 HIS A CA 1
ATOM 839 C C . HIS A 1 107 ? -30.066 -9.784 -2.981 1.00 85.44 107 HIS A C 1
ATOM 841 O O . HIS A 1 107 ? -30.607 -10.273 -1.990 1.00 85.44 107 HIS A O 1
ATOM 847 N N . TYR A 1 108 ? -29.058 -8.908 -2.849 1.00 84.12 108 TYR A 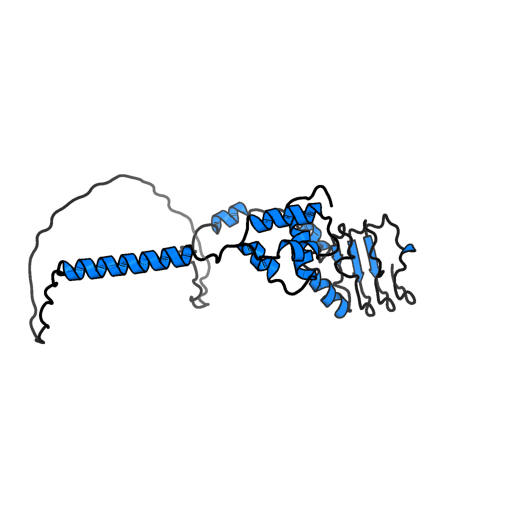N 1
ATOM 848 C CA . TYR A 1 108 ? -28.545 -8.495 -1.539 1.00 84.12 108 TYR A CA 1
ATOM 849 C C . TYR A 1 108 ? -29.647 -7.969 -0.618 1.00 84.12 108 TYR A C 1
ATOM 851 O O . TYR A 1 108 ? -29.671 -8.308 0.558 1.00 84.12 108 TYR A O 1
ATOM 859 N N . HIS A 1 109 ? -30.593 -7.192 -1.148 1.00 80.69 109 HIS A N 1
ATOM 860 C CA . HIS A 1 109 ? -31.722 -6.672 -0.374 1.00 80.69 109 HIS A CA 1
ATOM 861 C C . HIS A 1 109 ? -32.660 -7.785 0.106 1.00 80.69 109 HIS A C 1
ATOM 863 O O . HIS A 1 109 ? -33.139 -7.738 1.235 1.00 80.69 109 HIS A O 1
ATOM 869 N N . GLU A 1 110 ? -32.896 -8.805 -0.718 1.00 82.62 110 GLU A N 1
ATOM 870 C CA . GLU A 1 110 ? -33.735 -9.954 -0.367 1.00 82.62 110 GLU A CA 1
ATOM 871 C C . GLU A 1 110 ? -33.043 -10.817 0.695 1.00 82.62 110 GLU A C 1
ATOM 873 O O . GLU A 1 110 ? -33.645 -11.136 1.717 1.00 82.62 110 GLU A O 1
ATOM 878 N N . MET A 1 111 ? -31.745 -11.094 0.535 1.00 81.31 111 MET A N 1
ATOM 879 C CA . MET A 1 111 ? -30.935 -11.777 1.549 1.00 81.3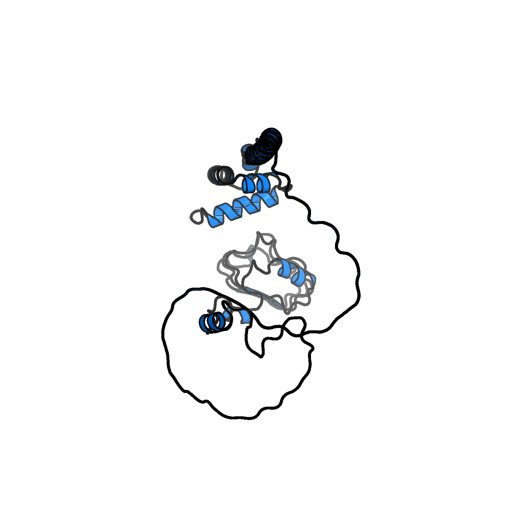1 111 MET A CA 1
ATOM 880 C C . MET A 1 111 ? -30.850 -10.972 2.849 1.00 81.31 111 MET A C 1
ATOM 882 O O . MET A 1 111 ? -31.036 -11.523 3.929 1.00 81.31 111 MET A O 1
ATOM 886 N N . ALA A 1 112 ? -30.640 -9.660 2.770 1.00 75.75 112 ALA A N 1
ATOM 887 C CA . ALA A 1 112 ? -30.662 -8.774 3.928 1.00 75.75 112 ALA A CA 1
ATOM 888 C C . ALA A 1 112 ? -32.057 -8.677 4.563 1.00 75.75 112 ALA A C 1
ATOM 890 O O . ALA A 1 112 ? -32.153 -8.349 5.732 1.00 75.75 112 ALA A O 1
ATOM 891 N N . THR A 1 113 ? -33.134 -8.993 3.846 1.00 78.94 113 THR A N 1
ATOM 892 C CA . THR A 1 113 ? -34.485 -9.083 4.424 1.00 78.94 113 THR A CA 1
ATOM 893 C C . THR A 1 113 ? -34.705 -10.432 5.115 1.00 78.94 113 THR A C 1
ATOM 895 O O . THR A 1 113 ? -35.336 -10.484 6.166 1.00 78.94 113 THR A O 1
ATOM 898 N N . ILE A 1 114 ? -34.152 -11.521 4.570 1.00 73.50 114 ILE A N 1
ATOM 899 C CA . ILE A 1 114 ? -34.192 -12.855 5.193 1.00 73.50 114 ILE A CA 1
ATOM 900 C C . ILE A 1 114 ? -33.328 -12.895 6.464 1.00 73.50 114 ILE A C 1
ATOM 902 O O . ILE A 1 114 ? -33.724 -13.488 7.464 1.00 73.50 114 ILE A O 1
ATOM 906 N N . PHE A 1 115 ? -32.147 -12.271 6.427 1.00 68.94 115 PHE A N 1
ATOM 907 C CA . PHE A 1 115 ? -31.128 -12.375 7.478 1.00 68.94 115 PHE A CA 1
ATOM 908 C C . PHE A 1 115 ? -30.935 -11.096 8.305 1.00 68.94 115 PHE A C 1
ATOM 910 O O . PHE A 1 115 ? -30.288 -11.130 9.352 1.00 68.94 115 PHE A O 1
ATOM 917 N N . GLY A 1 116 ? -31.462 -9.958 7.862 1.00 59.56 116 GLY A N 1
ATOM 918 C CA . GLY A 1 116 ? -31.332 -8.682 8.557 1.00 59.56 116 GLY A CA 1
ATOM 919 C C . GLY A 1 116 ? -32.480 -8.464 9.530 1.00 59.56 116 GLY A C 1
ATOM 920 O O . GLY A 1 116 ? -33.629 -8.302 9.134 1.00 59.56 116 GLY A O 1
ATOM 921 N N . ASN A 1 117 ? -32.107 -8.391 10.808 1.00 55.22 117 ASN A N 1
ATOM 922 C CA . ASN A 1 117 ? -32.901 -8.012 11.984 1.00 55.22 117 ASN A CA 1
ATOM 923 C C . ASN A 1 117 ? -33.583 -9.117 12.799 1.00 55.22 117 ASN A C 1
ATOM 925 O O . ASN A 1 117 ? -34.412 -8.802 13.652 1.00 55.22 117 ASN A O 1
ATOM 929 N N . SER A 1 118 ? -33.199 -10.387 12.691 1.00 57.72 118 SER A N 1
ATOM 930 C CA . SER A 1 118 ? -33.598 -11.370 13.708 1.00 57.72 118 SER A CA 1
ATOM 931 C C . SER A 1 118 ? -32.500 -12.394 13.958 1.00 57.72 118 SER A C 1
ATOM 933 O O . SER A 1 118 ? -31.972 -12.998 13.028 1.00 57.72 118 SER A O 1
ATOM 935 N N . LEU A 1 119 ? -32.191 -12.617 15.245 1.00 57.91 119 LEU A N 1
ATOM 936 C CA . LEU A 1 119 ? -31.778 -13.936 15.722 1.00 57.91 119 LEU A CA 1
ATOM 937 C C . LEU A 1 119 ? -32.602 -14.974 14.963 1.00 57.91 119 LEU A C 1
ATOM 939 O O . LEU A 1 119 ? -33.803 -14.778 14.810 1.00 57.91 119 LEU A O 1
ATOM 943 N N . ALA A 1 120 ? -31.988 -16.049 14.485 1.00 55.28 120 ALA A N 1
ATOM 944 C CA . ALA A 1 120 ? -32.738 -17.137 13.888 1.00 55.28 120 ALA A CA 1
ATOM 945 C C . ALA A 1 120 ? -33.754 -17.659 14.931 1.00 55.28 120 ALA A C 1
ATOM 947 O O . ALA A 1 120 ? -33.420 -18.425 15.826 1.00 55.28 120 ALA A O 1
ATOM 948 N N . THR A 1 121 ? -34.989 -17.168 14.875 1.00 51.31 121 THR A N 1
ATOM 949 C CA . THR A 1 121 ? -36.133 -17.605 15.676 1.00 51.31 121 THR A CA 1
ATOM 950 C C . THR A 1 121 ? -37.098 -18.267 14.716 1.00 51.31 121 THR A C 1
ATOM 952 O O . THR A 1 121 ? -38.135 -17.730 14.348 1.00 51.31 121 THR A O 1
ATOM 955 N N . GLY A 1 122 ? -36.696 -19.443 14.256 1.00 54.19 122 GLY A N 1
ATOM 956 C CA . GLY A 1 122 ? -37.560 -20.407 13.596 1.00 54.19 122 GLY A CA 1
ATOM 957 C C . GLY A 1 122 ? -37.289 -21.766 14.222 1.00 54.19 122 GLY A C 1
ATOM 958 O O . GLY A 1 122 ? -36.199 -21.987 14.745 1.00 54.19 122 GLY A O 1
ATOM 959 N N . ALA A 1 123 ? -38.247 -22.690 14.156 1.00 49.44 123 ALA A N 1
ATOM 960 C CA . ALA A 1 123 ? -38.144 -24.034 14.743 1.00 49.44 123 ALA A CA 1
ATOM 961 C C . ALA A 1 123 ? -36.933 -24.873 14.254 1.00 49.44 123 ALA A C 1
ATOM 963 O O . ALA A 1 123 ? -36.704 -25.967 14.757 1.00 49.44 123 ALA A O 1
ATOM 964 N N . TYR A 1 124 ? -36.156 -24.353 13.297 1.00 56.88 124 TYR A N 1
ATOM 965 C CA . TYR A 1 124 ? -34.978 -24.973 12.685 1.00 56.88 124 TYR A CA 1
ATOM 966 C C . TYR A 1 124 ? -33.678 -24.176 12.897 1.00 56.88 124 TYR A C 1
ATOM 968 O O . TYR A 1 124 ? -32.649 -24.496 12.304 1.00 56.88 124 TYR A O 1
ATOM 976 N N . ALA A 1 125 ? -33.705 -23.119 13.709 1.00 54.97 125 ALA A N 1
ATOM 977 C CA . ALA A 1 125 ? -32.518 -22.346 14.034 1.00 54.97 125 ALA A CA 1
ATOM 978 C C . ALA A 1 125 ? -31.597 -23.143 14.966 1.00 54.97 125 ALA A C 1
ATOM 980 O O . ALA A 1 125 ? -31.866 -23.257 16.159 1.00 54.97 125 ALA A O 1
ATOM 981 N N . LYS A 1 126 ? -30.506 -23.693 14.423 1.00 57.97 126 LYS A N 1
ATOM 982 C CA . LYS A 1 126 ? -29.474 -24.355 15.228 1.00 57.97 126 LYS A CA 1
ATOM 983 C C . LYS A 1 126 ? -28.616 -23.323 15.947 1.00 57.97 126 LYS A C 1
ATOM 985 O O . LYS A 1 126 ? -27.951 -22.505 15.311 1.00 57.97 126 LYS A O 1
ATOM 990 N N . GLY A 1 127 ? -28.613 -23.382 17.275 1.00 57.88 127 GLY A N 1
ATOM 991 C CA . GLY A 1 127 ? -27.680 -22.622 18.097 1.00 57.88 127 GLY A CA 1
ATOM 992 C C . GLY A 1 127 ? -26.285 -23.245 18.049 1.00 57.88 127 GLY A C 1
ATOM 993 O O . GLY A 1 127 ? -26.124 -24.423 17.740 1.00 57.88 127 GLY A O 1
ATOM 994 N N . ALA A 1 128 ? -25.259 -22.478 18.424 1.00 51.25 128 ALA A N 1
ATOM 995 C CA . ALA A 1 128 ? -23.858 -22.925 18.444 1.00 51.25 128 ALA A CA 1
ATOM 996 C C . ALA A 1 128 ? -23.561 -24.123 19.383 1.00 51.25 128 ALA A C 1
ATOM 998 O O . ALA A 1 128 ? -22.414 -24.550 19.474 1.00 51.25 128 ALA A O 1
ATOM 999 N N . ASN A 1 129 ? -24.576 -24.668 20.062 1.00 52.25 129 ASN A N 1
ATOM 1000 C CA . ASN A 1 129 ? -24.471 -25.809 20.970 1.00 52.25 129 ASN A CA 1
ATOM 1001 C C . ASN A 1 129 ? -25.325 -27.022 20.546 1.00 52.25 129 ASN A C 1
ATOM 1003 O O . ASN A 1 129 ? -25.403 -27.982 21.310 1.00 52.25 129 ASN A O 1
ATOM 1007 N N . ASP A 1 130 ? -25.960 -27.012 19.369 1.00 53.12 130 ASP A N 1
ATOM 1008 C CA . ASP A 1 130 ? -26.786 -28.146 18.941 1.00 53.12 130 ASP A CA 1
ATOM 1009 C C . ASP A 1 130 ? -25.948 -29.273 18.315 1.00 53.12 130 ASP A C 1
ATOM 1011 O O . ASP A 1 130 ? -25.148 -29.020 17.406 1.00 53.12 130 ASP A O 1
ATOM 1015 N N . PRO A 1 131 ? -26.136 -30.536 18.742 1.00 55.16 131 PRO A N 1
ATOM 1016 C CA . PRO A 1 131 ? -25.380 -31.652 18.201 1.00 55.16 131 PRO A CA 1
ATOM 1017 C C . PRO A 1 131 ? -25.673 -31.860 16.708 1.00 55.16 131 PRO A C 1
ATOM 1019 O O . PRO A 1 131 ? -26.811 -31.860 16.224 1.00 55.16 131 PRO A O 1
ATOM 1022 N N . LEU A 1 132 ? -24.593 -32.041 15.952 1.00 49.91 132 LEU A N 1
ATOM 1023 C CA . LEU A 1 132 ? -24.629 -32.493 14.570 1.00 49.91 132 LEU A CA 1
ATOM 1024 C C . LEU A 1 132 ? -25.112 -33.945 14.576 1.00 49.91 132 LEU A C 1
ATOM 1026 O O . LEU A 1 132 ? -24.368 -34.805 15.028 1.00 49.91 132 LEU A O 1
ATOM 1030 N N . VAL A 1 133 ? -26.344 -34.185 14.119 1.00 46.84 133 VAL A N 1
ATOM 1031 C CA . VAL A 1 133 ? -26.840 -35.389 13.416 1.00 46.84 133 VAL A CA 1
ATOM 1032 C C . VAL A 1 133 ? -28.296 -35.653 13.802 1.00 46.84 133 VAL A C 1
ATOM 1034 O O . VAL A 1 133 ? -28.601 -36.065 14.918 1.00 46.84 133 VAL A O 1
ATOM 1037 N N . SER A 1 134 ? -29.196 -35.465 12.840 1.00 39.59 134 SER A N 1
ATOM 1038 C CA . SER A 1 134 ? -30.288 -36.408 12.562 1.00 39.59 134 SER A CA 1
ATOM 1039 C C . SER A 1 134 ? -30.745 -36.136 11.133 1.00 39.59 134 SER A C 1
ATOM 1041 O O . SER A 1 134 ? -31.207 -35.039 10.829 1.00 39.59 134 SER A O 1
ATOM 1043 N N . GLU A 1 135 ? -30.540 -37.104 10.249 1.00 47.62 135 GLU A N 1
ATOM 1044 C CA . GLU A 1 135 ? -31.141 -37.113 8.919 1.00 47.62 135 GLU A CA 1
ATOM 1045 C C . GLU A 1 135 ? -32.664 -37.160 9.073 1.00 47.62 135 GLU A C 1
ATOM 1047 O O . GLU A 1 135 ? -33.179 -37.991 9.823 1.00 47.62 135 GLU A O 1
ATOM 1052 N N . VAL A 1 136 ? -33.392 -36.291 8.368 1.00 38.06 136 VAL A N 1
ATOM 1053 C CA . VAL A 1 136 ? -34.826 -36.495 8.151 1.00 38.06 136 VAL A CA 1
ATOM 1054 C C . VAL A 1 136 ? -35.111 -36.262 6.676 1.00 38.06 136 VAL A C 1
ATOM 1056 O O . VAL A 1 136 ? -34.934 -35.168 6.145 1.00 38.06 136 VAL A O 1
ATOM 1059 N N . THR A 1 137 ? -35.469 -37.363 6.031 1.00 34.50 137 THR A N 1
ATOM 1060 C CA . THR A 1 137 ? -35.861 -37.519 4.634 1.00 34.50 137 THR A CA 1
ATOM 1061 C C . THR A 1 137 ? -37.094 -36.689 4.273 1.00 34.50 137 THR A C 1
ATOM 1063 O O . THR A 1 137 ? -37.998 -36.519 5.089 1.00 34.50 137 THR A O 1
ATOM 1066 N N . GLU A 1 138 ? -37.120 -36.224 3.024 1.00 44.91 138 GLU A N 1
ATOM 1067 C CA . GLU A 1 138 ? -38.226 -35.534 2.349 1.00 44.91 138 GLU A CA 1
ATOM 1068 C C . GLU A 1 138 ? -39.561 -36.296 2.443 1.00 44.91 138 GLU A C 1
ATOM 1070 O O . GLU A 1 138 ? -39.570 -37.517 2.301 1.00 44.91 138 GLU A O 1
ATOM 1075 N N . MET A 1 139 ? -40.677 -35.569 2.616 1.00 35.22 139 MET A N 1
ATOM 1076 C CA . MET A 1 139 ? -41.925 -35.729 1.840 1.00 35.22 139 MET A CA 1
ATOM 1077 C C . MET A 1 139 ? -43.018 -34.727 2.291 1.00 35.22 139 MET A C 1
ATOM 1079 O O . MET A 1 139 ? -43.588 -34.842 3.369 1.00 35.22 139 MET A O 1
ATOM 1083 N N . ASP A 1 140 ? -43.290 -33.768 1.400 1.00 31.81 140 ASP A N 1
ATOM 1084 C CA . ASP A 1 140 ? -44.599 -33.427 0.814 1.00 31.81 140 ASP A CA 1
ATOM 1085 C C . ASP A 1 140 ? -45.774 -32.721 1.563 1.00 31.81 140 ASP A C 1
ATOM 1087 O O . ASP A 1 140 ? -46.311 -33.181 2.565 1.00 31.81 140 ASP A O 1
ATOM 1091 N N . ILE A 1 141 ? -46.273 -31.680 0.856 1.00 31.88 141 ILE A N 1
ATOM 1092 C CA . ILE A 1 141 ? -47.656 -31.143 0.718 1.00 31.88 141 ILE A CA 1
ATOM 1093 C C . ILE A 1 141 ? -48.159 -30.015 1.666 1.00 31.88 141 ILE A C 1
ATOM 1095 O O . ILE A 1 141 ? -48.710 -30.255 2.731 1.00 31.88 141 ILE A O 1
ATOM 1099 N N . ALA A 1 142 ? -48.068 -28.779 1.136 1.00 32.69 142 ALA A N 1
ATOM 1100 C CA . ALA A 1 142 ? -49.105 -27.738 0.896 1.00 32.69 142 ALA A CA 1
ATOM 1101 C C . ALA A 1 142 ? -50.066 -27.211 2.017 1.00 32.69 142 ALA A C 1
ATOM 1103 O O . ALA A 1 142 ? -50.365 -27.889 2.993 1.00 32.69 142 ALA A O 1
ATOM 1104 N N . PRO A 1 143 ? -50.586 -25.963 1.877 1.00 42.16 143 PRO A N 1
ATOM 1105 C CA . PRO A 1 143 ? -50.899 -25.058 2.989 1.00 42.16 143 PRO A CA 1
ATOM 1106 C C . PRO A 1 143 ? -52.386 -25.018 3.384 1.00 42.16 143 PRO A C 1
ATOM 1108 O O . PRO A 1 143 ? -53.268 -25.310 2.576 1.00 42.16 143 PRO A O 1
ATOM 1111 N N . LYS A 1 144 ? -52.688 -24.528 4.597 1.00 29.11 144 LYS A N 1
ATOM 1112 C CA . LYS A 1 144 ? -54.051 -24.120 4.972 1.00 29.11 144 LYS A CA 1
ATOM 1113 C C . LYS A 1 144 ? -54.086 -22.720 5.583 1.00 29.11 144 LYS A C 1
ATOM 1115 O O . LYS A 1 144 ? -53.626 -22.487 6.695 1.00 29.11 144 LYS A O 1
ATOM 1120 N N . ILE A 1 145 ? -54.672 -21.813 4.808 1.00 32.03 145 ILE A N 1
ATOM 1121 C CA . ILE A 1 145 ? -55.162 -20.489 5.195 1.00 32.03 145 ILE A CA 1
ATOM 1122 C C . ILE A 1 145 ? -56.420 -20.674 6.054 1.00 32.03 145 ILE A C 1
ATOM 1124 O O . ILE A 1 145 ? -57.307 -21.413 5.636 1.00 32.03 145 ILE A O 1
ATOM 1128 N N . THR A 1 146 ? -56.546 -19.947 7.167 1.00 26.92 146 THR A N 1
ATOM 1129 C CA . THR A 1 146 ? -57.827 -19.346 7.589 1.00 26.92 146 THR A CA 1
ATOM 1130 C C . THR A 1 146 ? -57.575 -18.145 8.502 1.00 26.92 146 THR A C 1
ATOM 1132 O O . THR A 1 146 ? -56.891 -18.239 9.515 1.00 26.92 146 THR A O 1
ATOM 1135 N N . SER A 1 147 ? -58.142 -17.029 8.062 1.00 29.67 147 SER A N 1
ATOM 1136 C CA . SER A 1 147 ? -58.253 -15.685 8.628 1.00 29.67 147 SER A CA 1
ATOM 1137 C C . SER A 1 147 ? -59.059 -15.590 9.929 1.00 29.67 147 SER A C 1
ATOM 1139 O O . SER A 1 147 ? -60.070 -16.280 10.024 1.00 29.67 147 SER A O 1
ATOM 1141 N N . SER A 1 148 ? -58.719 -14.631 10.805 1.00 31.28 148 SER A N 1
ATOM 1142 C CA . SER A 1 148 ? -59.590 -13.493 11.206 1.00 31.28 148 SER A CA 1
ATOM 1143 C C . SER A 1 148 ? -59.028 -12.742 12.436 1.00 31.28 148 SER A C 1
ATOM 1145 O O . SER A 1 148 ? -58.881 -13.339 13.499 1.00 31.28 148 SER A O 1
ATOM 1147 N N . GLU A 1 149 ? -58.743 -11.442 12.279 1.00 27.88 149 GLU A N 1
ATOM 1148 C CA . GLU A 1 149 ? -58.537 -10.417 13.335 1.00 27.88 149 GLU A CA 1
ATOM 1149 C C . GLU A 1 149 ? -59.851 -10.113 14.120 1.00 27.88 149 GLU A C 1
ATOM 1151 O O . GLU A 1 149 ? -60.855 -10.777 13.850 1.00 27.88 149 GLU A O 1
ATOM 1156 N N . PRO A 1 150 ? -59.993 -8.989 14.871 1.00 39.50 150 PRO A N 1
ATOM 1157 C CA . PRO A 1 150 ? -59.254 -8.404 16.017 1.00 39.50 150 PRO A CA 1
ATOM 1158 C C . PRO A 1 150 ? -60.196 -8.332 17.268 1.00 39.50 150 PRO A C 1
ATOM 1160 O O . PRO A 1 150 ? -61.362 -8.703 17.177 1.00 39.50 150 PRO A O 1
ATOM 1163 N N . THR A 1 151 ? -59.848 -7.870 18.481 1.00 26.38 151 THR A N 1
ATOM 1164 C CA . THR A 1 151 ? -59.915 -6.449 18.929 1.00 26.38 151 THR A CA 1
ATOM 1165 C C . THR A 1 151 ? -59.800 -6.384 20.479 1.00 26.38 151 THR A C 1
ATOM 1167 O O . THR A 1 151 ? -60.460 -7.150 21.171 1.00 26.38 151 THR A O 1
ATOM 1170 N N . GLU A 1 152 ? -58.938 -5.482 20.964 1.00 27.44 152 GLU A N 1
ATOM 1171 C CA . GLU A 1 152 ? -58.943 -4.598 22.163 1.00 27.44 152 GLU A CA 1
ATOM 1172 C C . GLU A 1 152 ? -59.378 -5.001 23.605 1.00 27.44 152 GLU A C 1
ATOM 1174 O O . GLU A 1 152 ? -60.525 -5.319 23.885 1.00 27.44 152 GLU A O 1
ATOM 1179 N N . LEU A 1 153 ? -58.410 -4.778 24.518 1.00 25.42 153 LEU A N 1
ATOM 1180 C CA . LEU A 1 153 ? -58.363 -3.894 25.715 1.00 25.42 153 LEU A CA 1
ATOM 1181 C C . LEU A 1 153 ? -59.258 -4.057 26.975 1.00 25.42 153 LEU A C 1
ATOM 1183 O O . LEU A 1 153 ? -60.467 -4.234 26.932 1.00 25.42 153 LEU A O 1
ATOM 1187 N N . HIS A 1 154 ? -58.567 -3.731 28.084 1.00 29.86 154 HIS A N 1
ATOM 1188 C CA . HIS A 1 154 ? -58.973 -3.222 29.408 1.00 29.86 154 HIS A CA 1
ATOM 1189 C C . HIS A 1 154 ? -59.224 -4.191 30.586 1.00 29.86 154 HIS A C 1
ATOM 1191 O O . HIS A 1 154 ? -60.292 -4.759 30.759 1.00 29.86 154 HIS A O 1
ATOM 1197 N N . ASP A 1 155 ? -58.177 -4.307 31.417 1.00 26.81 155 ASP A N 1
ATOM 1198 C CA . ASP A 1 155 ? -58.033 -3.710 32.762 1.00 26.81 155 ASP A CA 1
ATOM 1199 C C . ASP A 1 155 ? -58.997 -4.012 33.941 1.00 26.81 155 ASP A C 1
ATOM 1201 O O . ASP A 1 155 ? -60.214 -3.894 33.868 1.00 26.81 155 ASP A O 1
ATOM 1205 N N . VAL A 1 156 ? -58.310 -4.168 35.085 1.00 27.33 156 VAL A N 1
ATOM 1206 C CA . VAL A 1 156 ? -58.645 -4.009 36.519 1.00 27.33 156 VAL A CA 1
ATOM 1207 C C . VAL A 1 156 ? -59.475 -5.065 37.279 1.00 27.33 156 VAL A C 1
ATOM 1209 O O . VAL A 1 156 ? -60.675 -5.225 37.108 1.00 27.33 156 VAL A O 1
ATOM 1212 N N . ASP A 1 157 ? -58.790 -5.620 38.285 1.00 26.34 157 ASP A N 1
ATOM 1213 C CA . ASP A 1 157 ? -59.099 -5.512 39.726 1.00 26.34 157 ASP A CA 1
ATOM 1214 C C . ASP A 1 157 ? -59.462 -6.785 40.502 1.00 26.34 157 ASP A C 1
ATOM 1216 O O . ASP A 1 157 ? -60.272 -7.609 40.091 1.00 26.34 157 ASP A O 1
ATOM 1220 N N . GLY A 1 158 ? -58.908 -6.830 41.718 1.00 25.69 158 GLY A N 1
ATOM 1221 C CA . GLY A 1 158 ? -59.690 -7.156 42.909 1.00 25.69 158 GLY A CA 1
ATOM 1222 C C . GLY A 1 158 ? -59.851 -8.631 43.250 1.00 25.69 158 GLY A C 1
ATOM 1223 O O . GLY A 1 158 ? -60.812 -9.280 42.856 1.00 25.69 158 GLY A O 1
ATOM 1224 N N . GLY A 1 159 ? -58.937 -9.151 44.072 1.00 25.67 159 GLY A N 1
ATOM 1225 C CA . GLY A 1 159 ? -59.008 -10.509 44.612 1.00 25.67 159 GLY A CA 1
ATOM 1226 C C . GLY A 1 159 ? -60.108 -10.746 45.653 1.00 25.67 159 GLY A C 1
ATOM 1227 O O . GLY A 1 159 ? -60.758 -9.820 46.122 1.00 25.67 159 GLY A O 1
ATOM 1228 N N . THR A 1 160 ? -60.256 -12.009 46.065 1.00 28.50 160 THR A N 1
ATOM 1229 C CA . THR A 1 160 ? -60.309 -12.497 47.463 1.00 28.50 160 THR A CA 1
ATOM 1230 C C . THR A 1 160 ? -60.442 -14.031 47.442 1.00 28.50 160 THR A C 1
ATOM 1232 O O . THR A 1 160 ? -61.121 -14.597 46.592 1.00 28.50 160 THR A O 1
ATOM 1235 N N . GLN A 1 161 ? -59.713 -14.680 48.35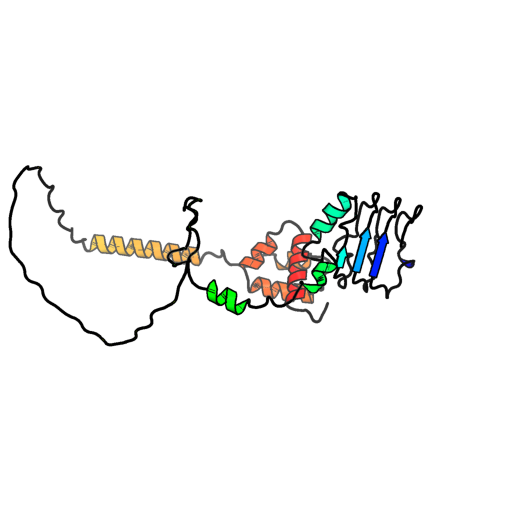6 1.00 30.48 161 GLN A N 1
ATOM 1236 C CA . GLN A 1 161 ? -59.586 -16.124 48.637 1.00 30.48 161 GLN A CA 1
ATOM 1237 C C . GLN A 1 161 ? -60.915 -16.768 49.136 1.00 30.48 161 GLN A C 1
ATOM 1239 O O . GLN A 1 161 ? -61.934 -16.082 49.111 1.00 30.48 161 GLN A O 1
ATOM 1244 N N . PRO A 1 162 ? -60.950 -17.968 49.773 1.00 41.00 162 PRO A N 1
ATOM 1245 C CA . PRO A 1 162 ? -60.006 -19.107 49.873 1.00 41.00 162 PRO A CA 1
ATOM 1246 C C . PRO A 1 162 ? -60.708 -20.454 49.581 1.00 41.00 162 PRO A C 1
ATOM 1248 O O . PRO A 1 162 ? -61.903 -20.467 49.360 1.00 41.00 162 PRO A O 1
ATOM 1251 N N . PHE A 1 163 ? -60.006 -21.593 49.633 1.00 26.44 163 PHE A N 1
ATOM 1252 C CA . PHE A 1 163 ? -60.384 -22.727 50.502 1.00 26.44 163 PHE A CA 1
ATOM 1253 C C . PHE A 1 163 ? -59.247 -23.762 50.571 1.00 26.44 163 PHE A C 1
ATOM 1255 O O . PHE A 1 163 ? -58.620 -24.111 49.575 1.00 26.44 163 PHE A O 1
ATOM 1262 N N . ASN A 1 164 ? -58.975 -24.179 51.807 1.00 30.91 164 ASN A N 1
ATOM 1263 C CA . ASN A 1 164 ? -57.920 -25.082 52.264 1.00 30.91 164 ASN A CA 1
ATOM 1264 C C . ASN A 1 164 ? -58.160 -26.551 51.889 1.00 30.91 164 ASN A C 1
ATOM 1266 O O . ASN A 1 164 ? -59.303 -26.962 51.711 1.00 30.91 164 ASN A O 1
ATOM 1270 N N . ASN A 1 165 ? -57.068 -27.329 51.890 1.00 36.97 165 ASN A N 1
ATOM 1271 C CA . ASN A 1 165 ? -56.833 -28.603 52.609 1.00 36.97 165 ASN A CA 1
ATOM 1272 C C . ASN A 1 165 ? -55.505 -29.176 52.059 1.00 36.97 165 ASN A C 1
ATOM 1274 O O . ASN A 1 165 ? -55.318 -29.183 50.852 1.00 36.97 165 ASN A O 1
ATOM 1278 N N . GLY A 1 166 ? -54.500 -29.658 52.787 1.00 28.20 166 GLY A N 1
ATOM 1279 C CA . GLY A 1 166 ? -54.300 -29.998 54.191 1.00 28.20 166 GLY A CA 1
ATOM 1280 C C . GLY A 1 166 ? -53.313 -31.178 54.213 1.00 28.20 166 GLY A C 1
ATOM 1281 O O . GLY A 1 166 ? -53.647 -32.223 53.670 1.00 28.20 166 GLY A O 1
ATOM 1282 N N . ALA A 1 167 ? -52.111 -31.011 54.782 1.00 30.56 167 ALA A N 1
ATOM 1283 C CA . ALA A 1 167 ? -51.254 -32.102 55.272 1.00 30.56 167 ALA A CA 1
ATOM 1284 C C . ALA A 1 167 ? -50.110 -31.544 56.148 1.00 30.56 167 ALA A C 1
ATOM 1286 O O . ALA A 1 167 ? -49.262 -30.779 55.691 1.00 30.56 167 ALA A O 1
ATOM 1287 N N . GLU A 1 168 ? -50.147 -31.926 57.424 1.00 30.28 168 GLU A N 1
ATOM 1288 C CA . GLU A 1 168 ? -49.129 -31.804 58.482 1.00 30.28 168 GLU A CA 1
ATOM 1289 C C . GLU A 1 168 ? -47.864 -32.635 58.127 1.00 30.28 168 GLU A C 1
ATOM 1291 O O . GLU A 1 168 ? -47.933 -33.474 57.237 1.00 30.28 168 GLU A O 1
ATOM 1296 N N . TYR A 1 169 ? -46.673 -32.598 58.734 1.00 28.80 169 TYR A N 1
ATOM 1297 C CA . TYR A 1 169 ? -45.991 -31.910 59.839 1.00 28.80 169 TYR A CA 1
ATOM 1298 C C . TYR A 1 169 ? -44.477 -32.156 59.617 1.00 28.80 169 TYR A C 1
ATOM 1300 O O . TYR A 1 169 ? -44.087 -33.198 59.100 1.00 28.80 169 TYR A O 1
ATOM 1308 N N . THR A 1 170 ? -43.604 -31.235 60.033 1.00 31.19 170 THR A N 1
ATOM 1309 C CA . THR A 1 170 ? -42.348 -31.484 60.789 1.00 31.19 170 THR A CA 1
ATOM 1310 C C . THR A 1 170 ? -41.614 -30.152 60.949 1.00 31.19 170 THR A C 1
ATOM 1312 O O . THR A 1 170 ? -41.232 -29.492 59.987 1.00 31.19 170 THR A O 1
ATOM 1315 N N . GLY A 1 171 ? -41.485 -29.707 62.198 1.00 34.84 171 GLY A N 1
ATOM 1316 C CA . GLY A 1 171 ? -40.975 -28.385 62.533 1.00 34.84 171 GLY A CA 1
ATOM 1317 C C . GLY A 1 171 ? -39.459 -28.253 62.409 1.00 34.84 171 GLY A C 1
ATOM 1318 O O . GLY A 1 171 ? -38.712 -29.076 62.924 1.00 34.84 171 GLY A O 1
ATOM 1319 N N . THR A 1 172 ? -39.020 -27.124 61.854 1.00 37.19 172 THR A N 1
ATOM 1320 C CA . THR A 1 172 ? -37.795 -26.427 62.269 1.00 37.19 172 THR A CA 1
ATOM 1321 C C . THR A 1 172 ? -38.059 -24.914 62.257 1.00 37.19 172 THR A C 1
ATOM 1323 O O . THR A 1 172 ? -38.797 -24.393 61.427 1.00 37.19 172 THR A O 1
ATOM 1326 N N . LYS A 1 173 ? -37.553 -24.225 63.283 1.00 39.84 173 LYS A N 1
ATOM 1327 C CA . LYS A 1 173 ? -37.891 -22.847 63.678 1.00 39.84 173 LYS A CA 1
ATOM 1328 C C . LYS A 1 173 ? -37.412 -21.810 62.642 1.00 39.84 173 LYS A C 1
ATOM 1330 O O . LYS A 1 173 ? -36.250 -21.848 62.251 1.00 39.84 173 LYS A O 1
ATOM 1335 N N . GLN A 1 174 ? -38.262 -20.849 62.268 1.00 41.22 174 GLN A N 1
ATOM 1336 C CA . GLN A 1 174 ? -37.870 -19.655 61.496 1.00 41.22 174 GLN A CA 1
ATOM 1337 C C . GLN A 1 174 ? -37.135 -18.619 62.380 1.00 41.22 174 GLN A C 1
ATOM 1339 O O . GLN A 1 174 ? -37.490 -18.468 63.553 1.00 41.22 174 GLN A O 1
ATOM 1344 N N . PRO A 1 175 ? -36.138 -17.879 61.850 1.00 41.84 175 PRO A N 1
ATOM 1345 C CA . PRO A 1 175 ? -35.489 -16.774 62.556 1.00 41.84 175 PRO A CA 1
ATOM 1346 C C . PRO A 1 175 ? -36.358 -15.497 62.514 1.00 41.84 175 PRO A C 1
ATOM 1348 O O . PRO A 1 175 ? -37.206 -15.363 61.630 1.00 41.84 175 PRO A O 1
ATOM 1351 N N . PRO A 1 176 ? -36.179 -14.546 63.452 1.00 43.72 176 PRO A N 1
ATOM 1352 C CA . PRO A 1 176 ? -37.117 -13.444 63.636 1.00 43.72 176 PRO A CA 1
ATOM 1353 C C . PRO A 1 176 ? -36.984 -12.368 62.550 1.00 43.72 176 PRO A C 1
ATOM 1355 O O . PRO A 1 176 ? -35.896 -12.078 62.046 1.00 43.72 176 PRO A O 1
ATOM 1358 N N . SER A 1 177 ? -38.113 -11.734 62.239 1.00 50.31 177 SER A N 1
ATOM 1359 C CA . SER A 1 177 ? -38.262 -10.636 61.284 1.00 50.31 177 SER A CA 1
ATOM 1360 C C . SER A 1 177 ? -37.381 -9.437 61.663 1.00 50.31 177 SER A C 1
ATOM 1362 O O . SER A 1 177 ? -37.550 -8.839 62.729 1.00 50.31 177 SER A O 1
ATOM 1364 N N . LYS A 1 178 ? -36.447 -9.047 60.786 1.00 50.16 178 LYS A N 1
ATOM 1365 C CA . LYS A 1 178 ? -35.677 -7.803 60.938 1.00 50.16 178 LYS A CA 1
ATOM 1366 C C . LYS A 1 178 ? -36.621 -6.606 60.777 1.00 50.16 178 LYS A C 1
ATOM 1368 O O . LYS A 1 178 ? -37.107 -6.352 59.680 1.00 50.16 178 LYS A O 1
ATOM 1373 N N . LYS A 1 179 ? -36.861 -5.858 61.859 1.00 54.78 179 LYS A N 1
ATOM 1374 C CA . LYS A 1 179 ? -37.464 -4.516 61.792 1.00 54.78 179 LYS A CA 1
ATOM 1375 C C . LYS A 1 179 ? -36.578 -3.625 60.912 1.00 54.78 179 LYS A C 1
ATOM 1377 O O . LYS A 1 179 ? -35.383 -3.512 61.185 1.00 54.78 179 LYS A O 1
ATOM 1382 N N . GLN A 1 180 ? -37.147 -2.994 59.883 1.00 58.34 180 GLN A N 1
ATOM 1383 C CA . GLN A 1 180 ? -36.473 -1.910 59.166 1.00 58.34 180 GLN A CA 1
ATOM 1384 C C . GLN A 1 180 ? -36.209 -0.769 60.154 1.00 58.34 180 GLN A C 1
ATOM 1386 O O . GLN A 1 180 ? -37.132 -0.205 60.740 1.00 58.34 180 GLN A O 1
ATOM 1391 N N . ARG A 1 181 ? -34.928 -0.473 60.374 1.00 62.66 181 ARG A N 1
ATOM 1392 C CA . ARG A 1 181 ? -34.468 0.676 61.152 1.00 62.66 181 ARG A CA 1
ATOM 1393 C C . ARG A 1 181 ? -34.731 1.933 60.325 1.00 62.66 181 ARG A C 1
ATOM 1395 O O . ARG A 1 181 ? -34.201 2.054 59.225 1.00 62.66 181 ARG A O 1
ATOM 1402 N N . LEU A 1 182 ? -35.562 2.832 60.849 1.00 60.50 182 LEU A N 1
ATOM 1403 C CA . LEU A 1 182 ? -35.679 4.199 60.346 1.00 60.50 182 LEU A CA 1
ATOM 1404 C C . LEU A 1 182 ? -34.313 4.862 60.533 1.00 60.50 182 LEU A C 1
ATOM 1406 O O . LEU A 1 182 ? -33.820 4.923 61.661 1.00 60.50 182 LEU A O 1
ATOM 1410 N N . ALA A 1 183 ? -33.684 5.263 59.429 1.00 65.56 183 ALA A N 1
ATOM 1411 C CA . ALA A 1 183 ? -32.430 5.997 59.478 1.00 65.56 183 ALA A CA 1
ATOM 1412 C C . ALA A 1 183 ? -32.662 7.299 60.251 1.00 65.56 183 ALA A C 1
ATOM 1414 O O . ALA A 1 183 ? -33.643 8.001 59.996 1.00 65.56 183 ALA A O 1
ATOM 1415 N N . THR A 1 184 ? -31.804 7.592 61.224 1.00 79.19 184 THR A N 1
ATOM 1416 C CA . THR A 1 184 ? -31.876 8.864 61.952 1.00 79.19 184 THR A CA 1
ATOM 1417 C C . THR A 1 184 ? -31.546 10.022 61.006 1.00 79.19 184 THR A C 1
ATOM 1419 O O . THR A 1 184 ? -30.896 9.821 59.979 1.00 79.19 184 THR A O 1
ATOM 1422 N N . GLU A 1 185 ? -31.979 11.244 61.327 1.00 80.31 185 GLU A N 1
ATOM 1423 C CA . GLU A 1 185 ? -31.682 12.428 60.500 1.00 80.31 185 GLU A CA 1
ATOM 1424 C C . GLU A 1 185 ? -30.169 12.575 60.251 1.00 80.31 185 GLU A C 1
ATOM 1426 O O . GLU A 1 185 ? -29.748 12.820 59.121 1.00 80.31 185 GLU A O 1
ATOM 1431 N N . ASP A 1 186 ? -29.348 12.279 61.265 1.00 84.62 186 ASP A N 1
ATOM 1432 C CA . ASP A 1 186 ? -27.887 12.236 61.152 1.00 84.62 186 ASP A CA 1
ATOM 1433 C C . ASP A 1 186 ? -27.384 11.153 60.179 1.00 84.62 186 ASP A C 1
ATOM 1435 O O . ASP A 1 186 ? -26.456 11.397 59.407 1.00 84.62 186 ASP A O 1
ATOM 1439 N N . GLU A 1 187 ? -27.995 9.961 60.155 1.00 83.06 187 GLU A N 1
ATOM 1440 C CA . GLU A 1 187 ? -27.647 8.911 59.184 1.00 83.06 187 GLU A CA 1
ATOM 1441 C C . GLU A 1 187 ? -27.997 9.322 57.754 1.00 83.06 187 GLU A C 1
ATOM 1443 O O . GLU A 1 187 ? -27.242 9.027 56.823 1.00 83.06 187 GLU A O 1
ATOM 1448 N N . LEU A 1 188 ? -29.114 10.030 57.576 1.00 84.88 188 LEU A N 1
ATOM 1449 C CA . LEU A 1 188 ? -29.525 10.553 56.278 1.00 84.88 188 LEU A CA 1
ATOM 1450 C C . LEU A 1 188 ? -28.543 11.627 55.787 1.00 84.88 188 LEU A C 1
ATOM 1452 O O . LEU A 1 188 ? -28.114 11.586 54.635 1.00 84.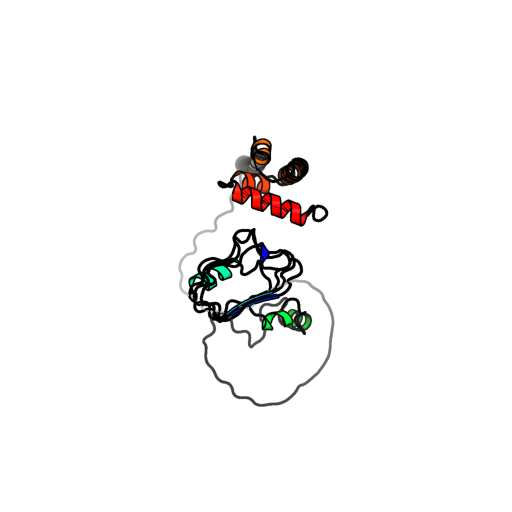88 188 LEU A O 1
ATOM 1456 N N . ILE A 1 189 ? -28.126 12.541 56.669 1.00 87.56 189 ILE A N 1
ATOM 1457 C CA . ILE A 1 189 ? -27.135 13.585 56.364 1.00 87.56 189 ILE A CA 1
ATOM 1458 C C . ILE A 1 189 ? -25.789 12.962 55.980 1.00 87.56 189 ILE A C 1
ATOM 1460 O O . ILE A 1 189 ? -25.169 13.393 55.003 1.00 87.56 189 ILE A O 1
ATOM 1464 N N . VAL A 1 190 ? -25.343 11.923 56.694 1.00 89.00 190 VAL A N 1
ATOM 1465 C CA . VAL A 1 190 ? -24.108 11.193 56.364 1.00 89.00 190 VAL A CA 1
ATOM 1466 C C . VAL A 1 190 ? -24.224 10.506 55.002 1.00 89.00 190 VAL A C 1
ATOM 1468 O O . VAL A 1 190 ? -23.294 10.579 54.195 1.00 89.00 190 VAL A O 1
ATOM 1471 N N . MET A 1 191 ? -25.367 9.883 54.707 1.00 88.88 191 MET A N 1
ATOM 1472 C CA . MET A 1 191 ? -25.608 9.210 53.429 1.00 88.88 191 MET A CA 1
ATOM 1473 C C . MET A 1 191 ? -25.626 10.199 52.257 1.00 88.88 191 MET A C 1
ATOM 1475 O O . MET A 1 191 ? -24.976 9.959 51.238 1.00 88.88 191 MET A O 1
ATOM 1479 N N . ILE A 1 192 ? -26.296 11.341 52.425 1.00 93.38 192 ILE A N 1
ATOM 1480 C CA . ILE A 1 192 ? -26.350 12.408 51.420 1.00 93.38 192 ILE A CA 1
ATOM 1481 C C . ILE A 1 192 ? -24.958 13.007 51.212 1.00 93.38 192 ILE A C 1
ATOM 1483 O O . ILE A 1 192 ? -24.510 13.106 50.072 1.00 93.38 192 ILE A O 1
ATOM 1487 N N . SER A 1 193 ? -24.234 13.329 52.287 1.00 93.69 193 SER A N 1
ATOM 1488 C CA . SER A 1 193 ? -22.877 13.893 52.209 1.00 93.69 193 SER A CA 1
ATOM 1489 C C . SER A 1 193 ? -21.914 12.953 51.486 1.00 93.69 193 SER A C 1
ATOM 1491 O O . SER A 1 193 ? -21.118 13.393 50.656 1.00 93.69 193 SER A O 1
ATOM 1493 N N . LYS A 1 194 ? -22.022 11.645 51.746 1.00 93.69 194 LYS A N 1
ATOM 1494 C CA . LYS A 1 194 ? -21.250 10.623 51.039 1.00 93.69 194 LYS A CA 1
ATOM 1495 C C . LYS A 1 194 ? -21.607 10.577 49.552 1.00 93.69 194 LYS A C 1
ATOM 1497 O O . LYS A 1 194 ? -20.706 10.635 48.722 1.00 93.69 194 LYS A O 1
ATOM 1502 N N . SER A 1 195 ? -22.898 10.548 49.217 1.00 93.00 195 SER A N 1
ATOM 1503 C CA . SER A 1 195 ? -23.348 10.535 47.818 1.00 93.00 195 SER A CA 1
ATOM 1504 C C . SER A 1 195 ? -22.927 11.796 47.053 1.00 93.00 195 SER A C 1
ATOM 1506 O O . SER A 1 195 ? -22.496 11.712 45.905 1.00 93.00 195 SER A O 1
ATOM 1508 N N . LEU A 1 196 ? -22.955 12.962 47.704 1.00 93.38 196 LEU A N 1
ATOM 1509 C CA . LEU A 1 196 ? -22.512 14.226 47.127 1.00 93.38 196 LEU A CA 1
ATOM 1510 C C . LEU A 1 196 ? -20.989 14.258 46.948 1.00 93.38 196 LEU A C 1
ATOM 1512 O O . LEU A 1 196 ? -20.499 14.776 45.947 1.00 93.38 196 LEU A O 1
ATOM 1516 N N . GLY A 1 197 ? -20.238 13.665 47.880 1.00 94.50 197 GLY A N 1
ATOM 1517 C CA . GLY A 1 197 ? -18.795 13.465 47.754 1.00 94.50 197 GLY A CA 1
ATOM 1518 C C . GLY A 1 197 ? -18.426 12.544 46.587 1.00 94.50 197 GLY A C 1
ATOM 1519 O O . GLY A 1 197 ? -17.517 12.855 45.821 1.00 94.50 197 GLY A O 1
ATOM 1520 N N . GLU A 1 198 ? -19.160 11.448 46.400 1.00 93.75 198 GLU A N 1
ATOM 1521 C CA . GLU A 1 198 ? -18.978 10.518 45.276 1.00 93.75 198 GLU A CA 1
ATOM 1522 C C . GLU A 1 198 ? -19.351 11.160 43.927 1.00 93.75 198 GLU A C 1
ATOM 1524 O O . GLU A 1 198 ? -18.626 11.005 42.938 1.00 93.75 198 GLU A O 1
ATOM 1529 N N . LEU A 1 199 ? -20.433 11.946 43.895 1.00 88.31 199 LEU A N 1
ATOM 1530 C CA . LEU A 1 199 ? -20.835 12.746 42.736 1.00 88.31 199 LEU A CA 1
ATOM 1531 C C . LEU A 1 199 ? -19.760 13.789 42.387 1.00 88.31 199 LEU A C 1
ATOM 1533 O O . LEU A 1 199 ? -19.322 13.864 41.243 1.00 88.31 199 LEU A O 1
ATOM 1537 N N . SER A 1 200 ? -19.282 14.542 43.381 1.00 87.06 200 SER A N 1
ATOM 1538 C CA . SER A 1 200 ? -18.178 15.507 43.266 1.00 87.06 200 SER A CA 1
ATOM 1539 C C . SER A 1 200 ? -16.901 14.858 42.729 1.00 87.06 200 SER A C 1
ATOM 1541 O O . SER A 1 200 ? -16.290 15.371 41.794 1.00 87.06 200 SER A O 1
ATOM 1543 N N . ALA A 1 201 ? -16.509 13.699 43.264 1.00 83.50 201 ALA A N 1
ATOM 1544 C CA . ALA A 1 201 ? -15.339 12.963 42.797 1.00 83.50 201 ALA A CA 1
ATOM 1545 C C . ALA A 1 201 ? -15.503 12.493 41.344 1.00 83.50 201 ALA A C 1
ATOM 1547 O O . ALA A 1 201 ? -14.551 12.553 40.569 1.00 83.50 201 ALA A O 1
ATOM 1548 N N . SER A 1 202 ? -16.710 12.081 40.951 1.00 82.19 202 SER A N 1
ATOM 1549 C CA . SER A 1 202 ? -17.025 11.680 39.574 1.00 82.19 202 SER A CA 1
ATOM 1550 C C . SER A 1 202 ? -17.011 12.871 38.607 1.00 82.19 202 SER A C 1
ATOM 1552 O O . SER A 1 202 ? -16.455 12.759 37.515 1.00 82.19 202 SER A O 1
ATOM 1554 N N . ILE A 1 203 ? -17.536 14.030 39.024 1.00 77.81 203 ILE A N 1
ATOM 1555 C CA . ILE A 1 203 ? -17.481 15.293 38.269 1.00 77.81 203 ILE A CA 1
ATOM 1556 C C . ILE A 1 203 ? -16.036 15.784 38.147 1.00 77.81 203 ILE A C 1
ATOM 1558 O O . ILE A 1 203 ? -15.614 16.152 37.060 1.00 77.81 203 ILE A O 1
ATOM 1562 N N . ASN A 1 204 ? -15.239 15.729 39.216 1.00 73.31 204 ASN A N 1
ATOM 1563 C CA . ASN A 1 204 ? -13.827 16.113 39.178 1.00 73.31 204 ASN A CA 1
ATOM 1564 C C . ASN A 1 204 ? -12.988 15.152 38.329 1.00 73.31 204 ASN A C 1
ATOM 1566 O O . ASN A 1 204 ? -12.096 15.587 37.613 1.00 73.31 204 ASN A O 1
ATOM 1570 N N . LYS A 1 205 ? -13.314 13.855 38.328 1.00 70.88 205 LYS A N 1
ATOM 1571 C CA . LYS A 1 205 ? -12.706 12.867 37.425 1.00 70.88 205 LYS A CA 1
ATOM 1572 C C . LYS A 1 205 ? -13.054 13.132 35.953 1.00 70.88 205 LYS A C 1
ATOM 1574 O O . LYS A 1 205 ? -12.262 12.776 35.082 1.00 70.88 205 LYS A O 1
ATOM 1579 N N . LEU A 1 206 ? -14.200 13.766 35.687 1.00 57.81 206 LEU A N 1
ATOM 1580 C CA . LEU A 1 206 ? -14.601 14.276 34.370 1.00 57.81 206 LEU A CA 1
ATOM 1581 C C . LEU A 1 206 ? -13.961 15.644 34.050 1.00 57.81 206 LEU A C 1
ATOM 1583 O O . LEU A 1 206 ? -13.675 15.923 32.891 1.00 57.81 206 LEU A O 1
ATOM 1587 N N . ALA A 1 207 ? -13.712 16.466 35.073 1.00 57.25 207 ALA A N 1
ATOM 1588 C CA . ALA A 1 207 ? -13.112 17.799 34.984 1.00 57.25 207 ALA A CA 1
ATOM 1589 C C . ALA A 1 207 ? -11.572 17.799 35.047 1.00 57.25 207 ALA A C 1
ATOM 1591 O O . ALA A 1 207 ? -10.948 18.853 34.918 1.00 57.25 207 ALA A O 1
ATOM 1592 N N . GLU A 1 208 ? -10.931 16.640 35.228 1.00 58.06 208 GLU A N 1
ATOM 1593 C CA . GLU A 1 208 ? -9.490 16.524 35.037 1.00 58.06 208 GLU A CA 1
ATOM 1594 C C . GLU A 1 208 ? -9.127 16.896 33.585 1.00 58.06 208 GLU A C 1
ATOM 1596 O O . GLU A 1 208 ? -9.809 16.468 32.649 1.00 58.06 208 GLU A O 1
ATOM 1601 N N . PRO A 1 209 ? -8.003 17.600 33.345 1.00 55.78 209 PRO A N 1
ATOM 1602 C CA . PRO A 1 209 ? -7.528 17.998 32.015 1.00 55.78 209 PRO A CA 1
ATOM 1603 C C . PRO A 1 209 ? -6.998 16.811 31.184 1.00 55.78 209 PRO A C 1
ATOM 1605 O O . PRO A 1 209 ? -6.089 16.948 30.367 1.00 55.78 209 PRO A O 1
ATOM 1608 N N . LYS A 1 210 ? -7.588 15.623 31.345 1.00 54.66 210 LYS A N 1
ATOM 1609 C CA . LYS A 1 210 ? -7.341 14.408 30.560 1.00 54.66 210 LYS A CA 1
ATOM 1610 C C . LYS A 1 210 ? -7.814 14.532 29.106 1.00 54.66 210 LYS A C 1
ATOM 1612 O O . LYS A 1 210 ? -7.678 13.584 28.338 1.00 54.66 210 LYS A O 1
ATOM 1617 N N . LEU A 1 211 ? -8.340 15.686 28.695 1.00 58.84 211 LEU A N 1
ATOM 1618 C CA . LEU A 1 211 ? -8.866 15.973 27.356 1.00 58.84 211 LEU A CA 1
ATOM 1619 C C . LEU A 1 211 ? -8.103 17.074 26.601 1.00 58.84 211 LEU A C 1
ATOM 1621 O O . LEU A 1 211 ? -8.497 17.399 25.492 1.00 58.84 211 LEU A O 1
ATOM 1625 N N . ALA A 1 212 ? -7.008 17.621 27.138 1.00 74.44 212 ALA A N 1
ATOM 1626 C CA . ALA A 1 212 ? -6.254 18.654 26.426 1.00 74.44 212 ALA A CA 1
ATOM 1627 C C . ALA A 1 212 ? -5.341 18.067 25.329 1.00 74.44 212 ALA A C 1
ATOM 1629 O O . ALA A 1 212 ? -4.771 16.980 25.479 1.00 74.44 212 ALA A O 1
ATOM 1630 N N . VAL A 1 213 ? -5.199 18.813 24.232 1.00 83.88 213 VAL A N 1
ATOM 1631 C CA . VAL A 1 213 ? -4.243 18.552 23.147 1.00 83.88 213 VAL A CA 1
ATOM 1632 C C . VAL A 1 213 ? -2.808 18.613 23.706 1.00 83.88 213 VAL A C 1
ATOM 1634 O O . VAL A 1 213 ? -2.513 19.515 24.498 1.00 83.88 213 VAL A O 1
ATOM 1637 N N . PRO A 1 214 ? -1.902 17.679 23.346 1.00 88.69 214 PRO A N 1
ATOM 1638 C CA . PRO A 1 214 ? -0.521 17.691 23.830 1.00 88.69 214 PRO A CA 1
ATOM 1639 C C . PRO A 1 214 ? 0.209 19.008 23.539 1.00 88.69 214 PRO A C 1
ATOM 1641 O O . PRO A 1 214 ? 0.210 19.504 22.412 1.00 88.69 214 PRO A O 1
ATOM 1644 N N . LYS A 1 215 ? 0.891 19.554 24.553 1.00 85.44 215 LYS A N 1
ATOM 1645 C CA . LYS A 1 215 ? 1.779 20.712 24.378 1.00 85.44 215 LYS A CA 1
ATOM 1646 C C . LYS A 1 215 ? 2.960 20.303 23.491 1.00 85.44 215 LYS A C 1
ATOM 1648 O O . LYS A 1 215 ? 3.601 19.298 23.780 1.00 85.44 215 LYS A O 1
ATOM 1653 N N . GLY A 1 216 ? 3.237 21.077 22.441 1.00 88.75 216 GLY A N 1
ATOM 1654 C CA . GLY A 1 216 ? 4.289 20.772 21.460 1.00 88.75 216 GLY A CA 1
ATOM 1655 C C . GLY A 1 216 ? 3.827 19.955 20.249 1.00 88.75 216 GLY A C 1
ATOM 1656 O O . GLY A 1 216 ? 4.636 19.688 19.368 1.00 88.75 216 GLY A O 1
ATOM 1657 N N . LEU A 1 217 ? 2.535 19.605 20.156 1.00 92.44 217 LEU A N 1
ATOM 1658 C CA . LEU A 1 217 ? 1.982 18.890 18.999 1.00 92.44 217 LEU A CA 1
ATOM 1659 C C . LEU A 1 217 ? 2.253 19.606 17.669 1.00 92.44 217 LEU A C 1
ATOM 1661 O O . LEU A 1 217 ? 2.561 18.945 16.683 1.00 92.44 217 LEU A O 1
ATOM 1665 N N . TYR A 1 218 ? 2.140 20.935 17.645 1.00 91.88 218 TYR A N 1
ATOM 1666 C CA . TYR A 1 218 ? 2.344 21.713 16.425 1.00 91.88 218 TYR A CA 1
ATOM 1667 C C . TYR A 1 218 ? 3.787 21.627 15.911 1.00 91.88 218 TYR A C 1
ATOM 1669 O O . TYR A 1 218 ? 4.002 21.352 14.736 1.00 91.88 218 TYR A O 1
ATOM 1677 N N . GLU A 1 219 ? 4.775 21.773 16.797 1.00 92.88 219 GLU A N 1
ATOM 1678 C CA . GLU A 1 219 ? 6.197 21.670 16.435 1.00 92.88 219 GLU A CA 1
ATOM 1679 C C . GLU A 1 219 ? 6.547 20.270 15.917 1.00 92.88 219 GLU A C 1
ATOM 1681 O O . GLU A 1 219 ? 7.252 20.114 14.921 1.00 92.88 219 GLU A O 1
ATOM 1686 N N . GLU A 1 220 ? 5.989 19.240 16.556 1.00 91.69 220 GLU A N 1
ATOM 1687 C CA . GLU A 1 220 ? 6.152 17.850 16.135 1.00 91.69 220 GLU A CA 1
ATOM 1688 C C . GLU A 1 220 ? 5.534 17.600 14.752 1.00 91.69 220 GLU A C 1
ATOM 1690 O O . GLU A 1 220 ? 6.113 16.880 13.943 1.00 91.69 220 GLU A O 1
ATOM 1695 N N . LEU A 1 221 ? 4.377 18.208 14.472 1.00 94.06 221 LEU A N 1
ATOM 1696 C CA . LEU A 1 221 ? 3.708 18.120 13.177 1.00 94.06 221 LEU A CA 1
ATOM 1697 C C . LEU A 1 221 ? 4.490 18.862 12.084 1.00 94.06 221 LEU A C 1
ATOM 1699 O O . LEU A 1 221 ? 4.625 18.347 10.979 1.00 94.06 221 LEU A O 1
ATOM 1703 N N . LYS A 1 222 ? 5.050 20.032 12.399 1.00 90.31 222 LYS A N 1
ATOM 1704 C CA . LYS A 1 222 ? 5.833 20.855 11.467 1.00 90.31 222 LYS A CA 1
ATOM 1705 C C . LYS A 1 222 ? 7.189 20.240 11.108 1.00 90.31 222 LYS A C 1
ATOM 1707 O O . LYS A 1 222 ? 7.719 20.487 10.031 1.00 90.31 222 LYS A O 1
ATOM 1712 N N . SER A 1 223 ? 7.737 19.408 11.992 1.00 90.56 223 SER A N 1
ATOM 1713 C CA . SER A 1 223 ? 8.980 18.659 11.761 1.00 90.56 223 SER A CA 1
ATOM 1714 C C . SER A 1 223 ? 8.815 17.496 10.765 1.00 90.56 223 SER A C 1
ATOM 1716 O O . SER A 1 223 ? 9.797 16.885 10.341 1.00 90.56 223 SER A O 1
ATOM 1718 N N . ILE A 1 224 ? 7.577 17.166 10.377 1.00 90.81 224 ILE A N 1
ATOM 1719 C CA . ILE A 1 224 ? 7.281 16.078 9.443 1.00 90.81 224 ILE A CA 1
ATOM 1720 C C . ILE A 1 224 ? 7.652 16.505 8.010 1.00 90.81 224 ILE A C 1
ATOM 1722 O O . ILE A 1 224 ? 7.030 17.416 7.463 1.00 90.81 224 ILE A O 1
ATOM 1726 N N . PRO A 1 225 ? 8.637 15.854 7.362 1.00 86.94 225 PRO A N 1
ATOM 1727 C CA . PRO A 1 225 ? 9.077 16.246 6.028 1.00 86.94 225 PRO A CA 1
ATOM 1728 C C . PRO A 1 225 ? 8.102 15.760 4.950 1.00 86.94 225 PRO A C 1
ATOM 1730 O O . PRO A 1 225 ? 7.611 14.645 5.035 1.00 86.94 225 PRO A O 1
ATOM 1733 N N . GLY A 1 226 ? 7.911 16.524 3.873 1.00 86.25 226 GLY A N 1
ATOM 1734 C CA . GLY A 1 226 ? 7.194 16.046 2.678 1.00 86.25 226 GLY A CA 1
ATOM 1735 C C . GLY A 1 226 ? 5.719 16.443 2.573 1.00 86.25 226 GLY A C 1
ATOM 1736 O O . GLY A 1 226 ? 5.034 15.928 1.695 1.00 86.25 226 GLY A O 1
ATOM 1737 N N . PHE A 1 227 ? 5.249 17.369 3.410 1.00 88.56 227 PHE A N 1
ATOM 1738 C CA . PHE A 1 227 ? 3.939 18.010 3.266 1.00 88.56 227 PHE A CA 1
ATOM 1739 C C . PHE A 1 227 ? 4.085 19.530 3.222 1.00 88.56 227 PHE A C 1
ATOM 1741 O O . PHE A 1 227 ? 4.994 20.082 3.842 1.00 88.56 227 PHE A O 1
ATOM 1748 N N . ASP A 1 228 ? 3.187 20.188 2.490 1.00 87.44 228 ASP A N 1
ATOM 1749 C CA . ASP A 1 228 ? 3.081 21.647 2.491 1.00 87.44 228 ASP A CA 1
ATOM 1750 C C . ASP A 1 228 ? 2.599 22.163 3.856 1.00 87.44 228 ASP A C 1
ATOM 1752 O O . ASP A 1 228 ? 1.793 21.515 4.534 1.00 87.44 228 ASP A O 1
ATOM 1756 N N . GLU A 1 229 ? 3.087 23.340 4.246 1.00 87.69 229 GLU A N 1
ATOM 1757 C CA . GLU A 1 229 ? 2.772 23.970 5.529 1.00 87.69 229 GLU A CA 1
ATOM 1758 C C . GLU A 1 229 ? 1.263 24.208 5.695 1.00 87.69 229 GLU A C 1
ATOM 1760 O O . GLU A 1 229 ? 0.728 23.940 6.771 1.00 87.69 229 GLU A O 1
ATOM 1765 N N . ALA A 1 230 ? 0.545 24.572 4.626 1.00 87.81 230 ALA A N 1
ATOM 1766 C CA . ALA A 1 230 ? -0.900 24.793 4.681 1.00 87.81 230 ALA A CA 1
ATOM 1767 C C . ALA A 1 230 ? -1.683 23.509 5.019 1.00 87.81 230 ALA A C 1
ATOM 1769 O O . ALA A 1 230 ? -2.673 23.549 5.755 1.00 87.81 230 ALA A O 1
ATOM 1770 N N . TYR A 1 231 ? -1.226 22.346 4.538 1.00 89.31 231 TYR A N 1
ATOM 1771 C CA . TYR A 1 231 ? -1.852 21.064 4.880 1.00 89.31 231 TYR A CA 1
ATOM 1772 C C . TYR A 1 231 ? -1.606 20.678 6.333 1.00 89.31 231 TYR A C 1
ATOM 1774 O O . TYR A 1 231 ? -2.502 20.151 6.998 1.00 89.31 231 TYR A O 1
ATOM 1782 N N . LEU A 1 232 ? -0.399 20.944 6.834 1.00 93.00 232 LEU A N 1
ATOM 1783 C CA . LEU A 1 232 ? -0.048 20.680 8.225 1.00 93.00 232 LEU A CA 1
ATOM 1784 C C . LEU A 1 232 ? -0.845 21.587 9.169 1.00 93.00 232 LEU A C 1
ATOM 1786 O O . LEU A 1 232 ? -1.363 21.103 10.173 1.00 93.00 232 LEU A O 1
ATOM 1790 N N . GLU A 1 233 ? -1.034 22.861 8.829 1.00 91.88 233 GLU A N 1
ATOM 1791 C CA . GLU A 1 233 ? -1.891 23.776 9.593 1.00 91.88 233 GLU A CA 1
ATOM 1792 C C . GLU A 1 233 ? -3.350 23.307 9.629 1.00 91.88 233 GLU A C 1
ATOM 1794 O O . GLU A 1 233 ? -3.974 23.282 10.695 1.00 91.88 233 GLU A O 1
ATOM 1799 N N . HIS A 1 234 ? -3.890 22.861 8.492 1.00 92.56 234 HIS A N 1
ATOM 1800 C CA . HIS A 1 234 ? -5.271 22.389 8.437 1.00 92.56 234 HIS A CA 1
ATOM 1801 C C . HIS A 1 234 ? -5.475 21.084 9.215 1.00 92.56 234 HIS A C 1
ATOM 1803 O O . HIS A 1 234 ? -6.479 20.907 9.908 1.00 92.56 234 HIS A O 1
ATOM 1809 N N . TYR A 1 235 ? -4.505 20.173 9.150 1.00 94.69 235 TYR A N 1
ATOM 1810 C CA . TYR A 1 235 ? -4.537 18.957 9.952 1.00 94.69 235 TYR A CA 1
ATOM 1811 C C . TYR A 1 235 ? -4.353 19.252 11.448 1.00 94.69 235 TYR A C 1
ATOM 1813 O O . TYR A 1 235 ? -5.001 18.621 12.280 1.00 94.69 235 TYR A O 1
ATOM 1821 N N . TYR A 1 236 ? -3.536 20.243 11.816 1.00 94.50 236 TYR A N 1
ATOM 1822 C CA . TYR A 1 236 ? -3.407 20.684 13.205 1.00 94.50 236 TYR A CA 1
ATOM 1823 C C . TYR A 1 236 ? -4.731 21.209 13.771 1.00 94.50 236 TYR A C 1
ATOM 1825 O O . TYR A 1 236 ? -5.095 20.835 14.887 1.00 94.50 236 TYR A O 1
ATOM 1833 N N . ALA A 1 237 ? -5.469 22.021 13.007 1.00 93.81 237 ALA A N 1
ATOM 1834 C CA . ALA A 1 237 ? -6.802 22.481 13.399 1.00 93.81 237 ALA A CA 1
ATOM 1835 C C . ALA A 1 237 ? -7.749 21.293 13.649 1.00 93.81 237 ALA A C 1
ATOM 1837 O O . ALA A 1 237 ? -8.354 21.195 14.715 1.00 93.81 237 ALA A O 1
ATOM 1838 N N . TYR A 1 238 ? -7.761 20.315 12.740 1.00 94.12 238 TYR A N 1
ATOM 1839 C CA . TYR A 1 238 ? -8.544 19.088 12.900 1.00 94.12 238 TYR A CA 1
ATOM 1840 C C . TYR A 1 238 ? -8.158 18.269 14.143 1.00 94.12 238 TYR A C 1
ATOM 1842 O O . TYR A 1 238 ? -9.025 17.738 14.842 1.00 94.12 238 TYR A O 1
ATOM 1850 N N . LEU A 1 239 ? -6.863 18.178 14.463 1.00 93.75 239 LEU A N 1
ATOM 1851 C CA . LEU A 1 239 ? -6.399 17.536 15.695 1.00 93.75 239 LEU A CA 1
ATOM 1852 C C . LEU A 1 239 ? -6.825 18.324 16.943 1.00 93.75 239 LEU A C 1
ATOM 1854 O O . LEU A 1 239 ? -7.156 17.713 17.960 1.00 93.75 239 LEU A O 1
ATOM 1858 N N . CYS A 1 240 ? -6.859 19.657 16.879 1.00 90.69 240 CYS A N 1
ATOM 1859 C CA . CYS A 1 240 ? -7.339 20.486 17.985 1.00 90.69 240 CYS A CA 1
ATOM 1860 C C . CYS A 1 240 ? -8.821 20.244 18.287 1.00 90.69 240 CYS A C 1
ATOM 1862 O O . CYS A 1 240 ? -9.190 20.137 19.458 1.00 90.69 240 CYS A O 1
ATOM 1864 N N . ASP A 1 241 ? -9.629 20.058 17.245 1.00 91.31 241 ASP A N 1
ATOM 1865 C CA . ASP A 1 241 ? -11.050 19.721 17.370 1.00 91.31 241 ASP A CA 1
ATOM 1866 C C . ASP A 1 241 ? -11.275 18.273 17.846 1.00 91.31 241 ASP A C 1
ATOM 1868 O O . ASP A 1 241 ? -12.347 17.933 18.348 1.00 91.31 241 ASP A O 1
ATOM 1872 N N . ASN A 1 242 ? -10.245 17.418 17.763 1.00 91.56 242 ASN A N 1
ATOM 1873 C CA . ASN A 1 242 ? -10.295 16.004 18.144 1.00 91.56 242 ASN A CA 1
ATOM 1874 C C . ASN A 1 242 ? -9.163 15.611 19.123 1.00 91.56 242 ASN A C 1
ATOM 1876 O O . ASN A 1 242 ? -8.263 14.840 18.766 1.00 91.56 242 ASN A O 1
ATOM 1880 N N . PRO A 1 243 ? -9.206 16.038 20.402 1.00 89.25 243 PRO A N 1
ATOM 1881 C CA . PRO A 1 243 ? -8.113 15.802 21.351 1.00 89.25 243 PRO A CA 1
ATOM 1882 C C . PRO A 1 243 ? -7.708 14.333 21.586 1.00 89.25 243 PRO A C 1
ATOM 1884 O O . PRO A 1 243 ? -6.515 14.065 21.768 1.00 89.25 243 PRO A O 1
ATOM 1887 N N . PRO A 1 244 ? -8.626 13.340 21.579 1.00 89.50 244 PRO A N 1
ATOM 1888 C CA . PRO A 1 244 ? -8.232 11.933 21.643 1.00 89.50 244 PRO A CA 1
ATOM 1889 C C . PRO A 1 244 ? -7.367 11.507 20.452 1.00 89.50 244 PRO A C 1
ATOM 1891 O O . PRO A 1 244 ? -6.377 10.797 20.638 1.00 89.50 244 PRO A O 1
ATOM 1894 N N . LEU A 1 245 ? -7.708 11.982 19.251 1.00 91.88 245 LEU A N 1
ATOM 1895 C CA . LEU A 1 245 ? -6.964 11.702 18.029 1.00 91.88 245 LEU A CA 1
ATOM 1896 C C . LEU A 1 245 ? -5.601 12.398 18.047 1.00 91.88 245 LEU A C 1
ATOM 1898 O O . LEU A 1 245 ? -4.592 11.762 17.752 1.00 91.88 245 LEU A O 1
ATOM 1902 N N . ALA A 1 246 ? -5.554 13.659 18.488 1.00 93.12 246 ALA A N 1
ATOM 1903 C CA . ALA A 1 246 ? -4.316 14.412 18.673 1.00 93.12 246 ALA A CA 1
ATOM 1904 C C . ALA A 1 246 ? -3.312 13.681 19.566 1.00 93.12 246 ALA A C 1
ATOM 1906 O O . ALA A 1 246 ? -2.126 13.610 19.250 1.00 93.12 246 ALA A O 1
ATOM 1907 N N . ARG A 1 247 ? -3.781 13.084 20.667 1.00 89.69 247 ARG A N 1
ATOM 1908 C CA . ARG A 1 247 ? -2.926 12.278 21.548 1.00 89.69 247 ARG A CA 1
ATOM 1909 C C . ARG A 1 247 ? -2.447 10.994 20.892 1.00 89.69 247 ARG A C 1
ATOM 1911 O O . ARG A 1 247 ? -1.274 10.663 21.031 1.00 89.69 247 ARG A O 1
ATOM 1918 N N . ALA A 1 248 ? -3.338 10.280 20.205 1.00 92.88 248 ALA A N 1
ATOM 1919 C CA . ALA A 1 248 ? -2.974 9.053 19.504 1.00 92.88 248 ALA A CA 1
ATOM 1920 C C . ALA A 1 248 ? -1.898 9.331 18.448 1.00 92.88 248 ALA A C 1
ATOM 1922 O O . ALA A 1 248 ? -0.889 8.634 18.404 1.00 92.88 248 ALA A O 1
ATOM 1923 N N . PHE A 1 249 ? -2.074 10.405 17.677 1.00 94.44 249 PHE A N 1
ATOM 1924 C CA . PHE A 1 249 ? -1.098 10.878 16.706 1.00 94.44 249 PHE A CA 1
ATOM 1925 C C . PHE A 1 249 ? 0.231 11.278 17.365 1.00 94.44 249 PHE A C 1
ATOM 1927 O O . PHE A 1 249 ? 1.297 10.844 16.928 1.00 94.44 249 PHE A O 1
ATOM 1934 N N . TYR A 1 250 ? 0.183 12.064 18.445 1.00 93.75 250 TYR A N 1
ATOM 1935 C CA . TYR A 1 250 ? 1.382 12.523 19.152 1.00 93.75 250 TYR A CA 1
ATOM 1936 C C . TYR A 1 250 ? 2.203 11.364 19.734 1.00 93.75 250 TYR A C 1
ATOM 1938 O O . TYR A 1 250 ? 3.431 11.398 19.696 1.00 93.75 250 TYR A O 1
ATOM 1946 N N . ALA A 1 251 ? 1.529 10.317 20.219 1.00 92.44 251 ALA A N 1
ATOM 1947 C CA . ALA A 1 251 ? 2.150 9.129 20.798 1.00 92.44 251 ALA A CA 1
ATOM 1948 C C . ALA A 1 251 ? 2.789 8.179 19.764 1.00 92.44 251 ALA A C 1
ATOM 1950 O O . ALA A 1 251 ? 3.428 7.202 20.159 1.00 92.44 251 ALA A O 1
ATOM 1951 N N . LEU A 1 252 ? 2.629 8.425 18.456 1.00 92.56 252 LEU A N 1
ATOM 1952 C CA . LEU A 1 252 ? 3.240 7.586 17.425 1.00 92.56 252 LEU A CA 1
ATOM 1953 C C . LEU A 1 252 ? 4.778 7.679 17.496 1.00 92.56 252 LEU A C 1
ATOM 1955 O O . LEU A 1 252 ? 5.324 8.777 17.382 1.00 92.56 252 LEU A O 1
ATOM 1959 N N . PRO A 1 253 ? 5.496 6.546 17.622 1.00 87.31 253 PRO A N 1
ATOM 1960 C CA . PRO A 1 253 ? 6.948 6.554 17.824 1.00 87.31 253 PRO A CA 1
ATOM 1961 C C . PRO A 1 253 ? 7.741 6.790 16.533 1.00 87.31 253 PRO A C 1
ATOM 1963 O O . PRO A 1 253 ? 8.913 7.150 16.583 1.00 87.31 253 PRO A O 1
ATOM 1966 N N . LEU A 1 254 ? 7.129 6.547 15.372 1.00 89.69 254 LEU A N 1
ATOM 1967 C CA . LEU A 1 254 ? 7.788 6.622 14.073 1.00 89.69 254 LEU A CA 1
ATOM 1968 C C . LEU A 1 254 ? 7.235 7.794 13.267 1.00 89.69 254 LEU A C 1
ATOM 1970 O O . LEU A 1 254 ? 6.021 7.905 13.081 1.00 89.69 254 LEU A O 1
ATOM 1974 N N . VAL A 1 255 ? 8.136 8.606 12.708 1.00 89.19 255 VAL A N 1
ATOM 1975 C CA . VAL A 1 255 ? 7.780 9.701 11.790 1.00 89.19 255 VAL A CA 1
ATOM 1976 C C . VAL A 1 255 ? 7.008 9.159 10.586 1.00 89.19 255 VAL A C 1
ATOM 1978 O O . VAL A 1 255 ? 6.004 9.742 10.200 1.00 89.19 255 VAL A O 1
ATOM 1981 N N . SER A 1 256 ? 7.379 7.987 10.057 1.00 89.19 256 SER A N 1
ATOM 1982 C CA . SER A 1 256 ? 6.659 7.337 8.951 1.00 89.19 256 SER A CA 1
ATOM 1983 C C . SER A 1 256 ? 5.192 7.033 9.272 1.00 89.19 256 SER A C 1
ATOM 1985 O O . SER A 1 256 ? 4.340 7.164 8.401 1.00 89.19 256 SER A O 1
ATOM 1987 N N . SER A 1 257 ? 4.860 6.679 10.516 1.00 92.31 257 SER A N 1
ATOM 1988 C CA . SER A 1 257 ? 3.464 6.479 10.921 1.00 92.31 257 SER A CA 1
ATOM 1989 C C . SER A 1 257 ? 2.695 7.798 10.947 1.00 92.31 257 SER A C 1
ATOM 1991 O O . SER A 1 257 ? 1.549 7.843 10.505 1.00 92.31 257 SER A O 1
ATOM 1993 N N . LYS A 1 258 ? 3.332 8.881 11.413 1.00 92.88 258 LYS A N 1
ATOM 1994 C CA . LYS A 1 258 ? 2.741 10.225 11.396 1.00 92.88 258 LYS A CA 1
ATOM 1995 C C . LYS A 1 258 ? 2.509 10.712 9.961 1.00 92.88 258 LYS A C 1
ATOM 1997 O O . LYS A 1 258 ? 1.439 11.240 9.678 1.00 92.88 258 LYS A O 1
ATOM 2002 N N . MET A 1 259 ? 3.440 10.427 9.043 1.00 92.94 259 MET A N 1
ATOM 2003 C CA . MET A 1 259 ? 3.279 10.701 7.607 1.00 92.94 259 MET A CA 1
ATOM 2004 C C . MET A 1 259 ? 2.011 10.060 7.041 1.00 92.94 259 MET A C 1
ATOM 2006 O O . MET A 1 259 ? 1.232 10.721 6.365 1.00 92.94 259 MET A O 1
ATOM 2010 N N . ILE A 1 260 ? 1.787 8.775 7.335 1.00 92.50 260 ILE A N 1
ATOM 2011 C CA . ILE A 1 260 ? 0.628 8.030 6.822 1.00 92.50 260 ILE A CA 1
ATOM 2012 C C . ILE A 1 260 ? -0.685 8.665 7.295 1.00 92.50 260 ILE A C 1
ATOM 2014 O O . ILE A 1 260 ? -1.647 8.730 6.534 1.00 92.50 260 ILE A O 1
ATOM 2018 N N . TRP A 1 261 ? -0.730 9.148 8.537 1.00 95.12 261 TRP A N 1
ATOM 2019 C CA . TRP A 1 261 ? -1.921 9.790 9.092 1.00 95.12 261 TRP A CA 1
ATOM 2020 C C . TRP A 1 261 ? -2.222 11.127 8.416 1.00 95.12 261 TRP A C 1
ATOM 2022 O O . TRP A 1 261 ? -3.362 11.353 8.017 1.00 95.12 261 TRP A O 1
ATOM 2032 N N . VAL A 1 262 ? -1.202 11.969 8.229 1.00 93.69 262 VAL A N 1
ATOM 2033 C CA . VAL A 1 262 ? -1.341 13.247 7.512 1.00 93.69 262 VAL A CA 1
ATOM 2034 C C . VAL A 1 262 ? -1.758 12.998 6.058 1.00 93.69 262 VAL A C 1
ATOM 2036 O O . VAL A 1 262 ? -2.726 13.588 5.590 1.00 93.69 262 VAL A O 1
ATOM 2039 N N . ALA A 1 263 ? -1.103 12.064 5.361 1.00 91.38 263 ALA A N 1
ATOM 2040 C CA . ALA A 1 263 ? -1.429 11.719 3.976 1.00 91.38 263 ALA A CA 1
ATOM 2041 C C . ALA A 1 263 ? -2.869 11.207 3.824 1.00 91.38 263 ALA A C 1
ATOM 2043 O O . ALA A 1 263 ? -3.575 11.598 2.897 1.00 91.38 263 ALA A O 1
ATOM 2044 N N . ARG A 1 264 ? -3.326 10.361 4.757 1.00 92.88 264 ARG A N 1
ATOM 2045 C CA . ARG A 1 264 ? -4.712 9.884 4.782 1.00 92.88 264 ARG A CA 1
ATOM 2046 C C . ARG A 1 264 ? -5.696 11.031 5.010 1.00 92.88 264 ARG A C 1
ATOM 2048 O O . ARG A 1 264 ? -6.698 11.102 4.311 1.00 92.88 264 ARG A O 1
ATOM 2055 N N . TYR A 1 265 ? -5.402 11.938 5.941 1.00 92.81 265 TYR A N 1
ATOM 2056 C CA . TYR A 1 265 ? -6.253 13.101 6.184 1.00 92.81 265 TYR A CA 1
ATOM 2057 C C . TYR A 1 265 ? -6.393 13.982 4.939 1.00 92.81 265 TYR A C 1
ATOM 2059 O O . TYR A 1 265 ? -7.516 14.296 4.552 1.00 92.81 265 TYR A O 1
ATOM 2067 N N . ILE A 1 266 ? -5.271 14.321 4.292 1.00 89.81 266 ILE A N 1
ATOM 2068 C CA . ILE A 1 266 ? -5.253 15.133 3.067 1.00 89.81 266 ILE A CA 1
ATOM 2069 C C . ILE A 1 266 ? -6.062 14.444 1.965 1.00 89.81 266 ILE A C 1
ATOM 2071 O O . ILE A 1 266 ? -6.894 15.086 1.336 1.00 89.81 266 ILE A O 1
ATOM 2075 N N . LYS A 1 267 ? -5.892 13.129 1.780 1.00 87.50 267 LYS A N 1
ATOM 2076 C CA . LYS A 1 267 ? -6.683 12.355 0.814 1.00 87.50 267 LYS A CA 1
ATOM 2077 C C . LYS A 1 267 ? -8.188 12.456 1.061 1.00 87.50 267 LYS A C 1
ATOM 2079 O O . LYS A 1 267 ? -8.946 12.608 0.108 1.00 87.50 267 LYS A O 1
ATOM 2084 N N . ASP A 1 268 ? -8.601 12.351 2.319 1.00 87.12 268 ASP A N 1
ATOM 2085 C CA . ASP A 1 268 ? -10.015 12.268 2.685 1.00 87.12 268 ASP A CA 1
ATOM 2086 C C . ASP A 1 268 ? -10.693 13.655 2.754 1.00 87.12 268 ASP A C 1
ATOM 2088 O O . ASP A 1 268 ? -11.905 13.745 2.573 1.00 87.12 268 ASP A O 1
ATOM 2092 N N . HIS A 1 269 ? -9.936 14.736 2.994 1.00 84.12 269 HIS A N 1
ATOM 2093 C CA . HIS A 1 269 ? -10.487 16.078 3.266 1.00 84.12 269 HIS A CA 1
ATOM 2094 C C . HIS A 1 269 ? -10.045 17.159 2.269 1.00 84.12 269 HIS A C 1
ATOM 2096 O O . HIS A 1 269 ? -10.654 18.224 2.222 1.00 84.12 269 HIS A O 1
ATOM 2102 N N . MET A 1 270 ? -9.010 16.905 1.464 1.00 81.38 270 MET A N 1
ATOM 2103 C CA . MET A 1 270 ? -8.508 17.813 0.424 1.00 81.38 270 MET A CA 1
ATOM 2104 C C . MET A 1 270 ? -8.152 17.064 -0.874 1.00 81.38 270 MET A C 1
ATOM 2106 O O . MET A 1 270 ? -7.006 17.106 -1.327 1.00 81.38 270 MET A O 1
ATOM 2110 N N . PRO A 1 271 ? -9.121 16.377 -1.506 1.00 62.78 271 PRO A N 1
ATOM 2111 C CA . PRO A 1 271 ? -8.865 15.587 -2.710 1.00 62.78 271 PRO A CA 1
ATOM 2112 C C . PRO A 1 271 ? -8.532 16.437 -3.947 1.00 62.78 271 PRO A C 1
ATOM 2114 O O . PRO A 1 271 ? -8.015 15.900 -4.916 1.00 62.78 271 PRO A O 1
ATOM 2117 N N . GLU A 1 272 ? -8.809 17.746 -3.934 1.00 54.44 272 GLU A N 1
ATOM 2118 C CA . GLU A 1 272 ? -8.608 18.641 -5.088 1.00 54.44 272 GLU A CA 1
ATOM 2119 C C . GLU A 1 272 ? -7.136 19.011 -5.362 1.00 54.44 272 GLU A C 1
ATOM 2121 O O . GLU A 1 272 ? -6.851 19.714 -6.329 1.00 54.44 272 GLU A O 1
ATOM 2126 N N . LEU A 1 273 ? -6.197 18.555 -4.528 1.00 50.53 273 LEU A N 1
ATOM 2127 C CA . LEU A 1 273 ? -4.779 18.932 -4.596 1.00 50.53 273 LEU A CA 1
ATOM 2128 C C . LEU A 1 273 ? -3.800 17.739 -4.644 1.00 50.53 273 LEU A C 1
ATOM 2130 O O . LEU A 1 273 ? -2.595 17.931 -4.461 1.00 50.53 273 LEU A O 1
ATOM 2134 N N . MET A 1 274 ? -4.292 16.525 -4.921 1.00 47.66 274 MET A N 1
ATOM 2135 C CA . MET A 1 274 ? -3.474 15.370 -5.340 1.00 47.66 274 MET A CA 1
ATOM 2136 C C . MET A 1 274 ? -3.691 15.055 -6.816 1.00 47.66 274 MET A C 1
ATOM 2138 O O . MET A 1 274 ? -2.695 14.662 -7.464 1.00 47.66 274 MET A O 1
#

Sequence (274 aa):
MSRCAAIRSVPKDCLPNSLQTLVISVCKAMRYLPKDGLPSSLEELEIRNCPAMQLLPKVDSLPNSLRVLDVQDSESEVLRRQCRKWIGIIPIDHREDANYLNTPIEHYHEMATIFGNSLATGAYAKGANDPLVSEVTEMDIAPKITSSEPTELHDVDGGTQPFNNGAEYTGTKQPPSKKQRLATEDELIVMISKSLGELSASINKLAEPKLAVPKGLYEELKSIPGFDEAYLEHYYAYLCDNPPLARAFYALPLVSSKMIWVARYIKDHMPELM

InterPro domains:
  IPR032675 Leucine-rich repeat domain superfamily [G3DSA:3.80.10.10] (1-85)